Protein AF-A0A8S1KR61-F1 (afdb_monomer_lite)

Foldseek 3Di:
DDDDDDDPDPPPPPDPDDFDFLQLLVVLLVQLVCCQPFADQDPVRDGHHDDSCVSCVVSVHGSVVSVVSVVLVVLVVLVDVDPCVRRRPTPVVSVVVCVVCVVVSVVSVVVVVVVVVVVVVVVVVVVVVVVVVVVVVVVVVCVVDDDDDDDDPDDPPPVVVVVVVVVVVVVVVVVVVVVVVCVVVCVVPVVVPPPPPDPPPPVVVVVVPD

Radius of gyration: 28.35 Å; chains: 1; bounding box: 56×48×99 Å

pLDDT: mean 72.47, std 24.19, range [28.62, 96.62]

Sequence (210 aa):
MNTSTSITNKHQSFKRVKERLVCEAIEKVERWRQMFTEGLQTNNGEIIKVTLNQAADIVGIPKKTLEDYTQLFKKVRLLTTDIKQFSNEKMGFLRSYLRKNQNKLKKKLKDLRLKELEAQKKTQEKIQQQNQLLKQKLHDEAETTETYVAQQESSNQIISDEQNYIDTQLQFFQEEDQNFQDYESHQCYFNRVSNFQQEEDIENYFQSIQ

Organism: NCBI:txid65129

Secondary structure (DSSP, 8-state):
--------------PPPPPPBHHHHHHHHHHHHHHHHH-EE-TTS-EE---HHHHHHHHTS-HHHHHHHHHHHHHHHHH-S-SGGGTTSBHHHHHHHHHHTHHHHHHHHHHHHHHHHHHHHHHHHHHHHHHHHHHHHHHHHHTT----------SSSSHHHHHHHHHHHHHHHHHHHHHHHHHHHHHHHHTTTSTTSSSTTTHHHHGGG-

Structure (mmCIF, N/CA/C/O backbone):
data_AF-A0A8S1KR61-F1
#
_entry.id   AF-A0A8S1KR61-F1
#
loop_
_atom_site.group_PDB
_atom_site.id
_atom_site.type_symbol
_atom_site.label_atom_id
_atom_site.label_alt_id
_atom_site.label_comp_id
_atom_site.label_asym_id
_atom_site.label_entity_id
_atom_site.label_seq_id
_atom_site.pdbx_PDB_ins_code
_atom_site.Cartn_x
_atom_site.Cartn_y
_atom_site.Cartn_z
_atom_site.occupancy
_atom_site.B_iso_or_equiv
_atom_site.auth_seq_id
_atom_site.auth_comp_id
_atom_site.auth_asym_id
_atom_site.auth_atom_id
_atom_site.pdbx_PDB_model_num
ATOM 1 N N . MET A 1 1 ? 40.380 31.981 -41.066 1.00 37.41 1 MET A N 1
ATOM 2 C CA . MET A 1 1 ? 39.497 30.867 -41.466 1.00 37.41 1 MET A CA 1
ATOM 3 C C . MET A 1 1 ? 38.828 30.383 -40.196 1.00 37.41 1 MET A C 1
ATOM 5 O O . MET A 1 1 ? 39.510 29.794 -39.373 1.00 37.41 1 MET A O 1
ATOM 9 N N . ASN A 1 2 ? 37.556 30.728 -39.988 1.00 35.94 2 ASN A N 1
ATOM 10 C CA . ASN A 1 2 ? 36.845 30.441 -38.742 1.00 35.94 2 ASN A CA 1
ATOM 11 C C . ASN A 1 2 ? 35.752 29.417 -39.058 1.00 35.94 2 ASN A C 1
ATOM 13 O O . ASN A 1 2 ? 34.806 29.731 -39.776 1.00 35.94 2 ASN A O 1
ATOM 17 N N . THR A 1 3 ? 35.913 28.188 -38.575 1.00 41.78 3 THR A N 1
ATOM 18 C CA . THR A 1 3 ? 34.915 27.122 -38.697 1.00 41.78 3 THR A CA 1
ATOM 19 C C . THR A 1 3 ? 33.957 27.204 -37.515 1.00 41.78 3 THR A C 1
ATOM 21 O O . THR A 1 3 ? 34.277 26.773 -36.409 1.00 41.78 3 THR A O 1
ATOM 24 N N . SER A 1 4 ? 32.784 27.789 -37.749 1.00 41.06 4 SER A N 1
ATOM 25 C CA . SER A 1 4 ? 31.645 27.727 -36.836 1.00 41.06 4 SER A CA 1
ATOM 26 C C . SER A 1 4 ? 31.015 26.337 -36.909 1.00 41.06 4 SER A C 1
ATOM 28 O O . SER A 1 4 ? 30.310 26.019 -37.864 1.00 41.06 4 SER A O 1
ATOM 30 N N . THR A 1 5 ? 31.271 25.500 -35.908 1.00 47.81 5 THR A N 1
ATOM 31 C CA . THR A 1 5 ? 30.608 24.202 -35.755 1.00 47.81 5 THR A CA 1
ATOM 32 C C . THR A 1 5 ? 29.274 24.419 -35.041 1.00 47.81 5 THR A C 1
ATOM 34 O O . THR A 1 5 ? 29.230 24.700 -33.845 1.00 47.81 5 THR A O 1
ATOM 37 N N . SER A 1 6 ? 28.172 24.345 -35.786 1.00 41.62 6 SER A N 1
ATOM 38 C CA . SER A 1 6 ? 26.815 24.421 -35.244 1.00 41.62 6 SER A CA 1
ATOM 39 C C . SER A 1 6 ? 26.483 23.163 -34.437 1.00 41.62 6 SER A C 1
ATOM 41 O O . SER A 1 6 ? 26.332 22.078 -34.994 1.00 41.62 6 SER A O 1
ATOM 43 N N . ILE A 1 7 ? 26.334 23.318 -33.121 1.00 48.91 7 ILE A N 1
ATOM 44 C CA . ILE A 1 7 ? 25.793 22.297 -32.219 1.00 48.91 7 ILE A CA 1
ATOM 45 C C . ILE A 1 7 ? 24.276 22.252 -32.435 1.00 48.91 7 ILE A C 1
ATOM 47 O O . ILE A 1 7 ? 23.534 23.111 -31.959 1.00 48.91 7 ILE A O 1
ATOM 51 N N . THR A 1 8 ? 23.794 21.275 -33.201 1.00 47.81 8 THR A N 1
ATOM 52 C CA . THR A 1 8 ? 22.356 21.027 -33.351 1.00 47.81 8 THR A CA 1
ATOM 53 C C . THR A 1 8 ? 21.848 20.256 -32.136 1.00 47.81 8 THR A C 1
ATOM 55 O O . THR A 1 8 ? 21.976 19.033 -32.069 1.00 47.81 8 THR A O 1
ATOM 58 N N . ASN A 1 9 ? 21.264 20.981 -31.183 1.00 43.75 9 ASN A N 1
ATOM 59 C CA . ASN A 1 9 ? 20.520 20.430 -30.055 1.00 43.75 9 ASN A CA 1
ATOM 60 C C . ASN A 1 9 ? 19.318 19.622 -30.582 1.00 43.75 9 ASN A C 1
ATOM 62 O O . ASN A 1 9 ? 18.306 20.181 -31.012 1.00 43.75 9 ASN A O 1
ATOM 66 N N . LYS A 1 10 ? 19.434 18.289 -30.607 1.00 45.47 10 LYS A N 1
ATOM 67 C CA . LYS A 1 10 ? 18.308 17.398 -30.905 1.00 45.47 10 LYS A CA 1
ATOM 68 C C . LYS A 1 10 ? 17.362 17.430 -29.709 1.00 45.47 10 LYS A C 1
ATOM 70 O O . LYS A 1 10 ? 17.614 16.784 -28.701 1.00 45.47 10 LYS A O 1
ATOM 75 N N . HIS A 1 11 ? 16.256 18.156 -29.836 1.00 44.66 11 HIS A N 1
ATOM 76 C CA . HIS A 1 11 ? 15.134 18.073 -28.907 1.00 44.66 11 HIS A CA 1
ATOM 77 C C . HIS A 1 11 ? 14.620 16.626 -28.842 1.00 44.66 11 HIS A C 1
ATOM 79 O O . HIS A 1 11 ? 13.836 16.189 -29.687 1.00 44.66 11 HIS A O 1
ATOM 85 N N . GLN A 1 12 ? 15.067 15.867 -27.841 1.00 56.53 12 GLN A N 1
ATOM 86 C CA . GLN A 1 12 ? 14.517 14.559 -27.520 1.00 56.53 12 GLN A CA 1
ATOM 87 C C . GLN A 1 12 ? 13.103 14.782 -26.986 1.00 56.53 12 GLN A C 1
ATOM 89 O O . GLN A 1 12 ? 12.888 15.080 -25.816 1.00 56.53 12 GLN A O 1
ATOM 94 N N . SER A 1 13 ? 12.118 14.710 -27.881 1.00 51.25 13 SER A N 1
ATOM 95 C CA . SER A 1 13 ? 10.707 14.785 -27.520 1.00 51.25 13 SER A CA 1
ATOM 96 C C . SER A 1 13 ? 10.436 13.767 -26.411 1.00 51.25 13 SER A C 1
ATOM 98 O O . SER A 1 13 ? 10.605 12.565 -26.642 1.00 51.25 13 SER A O 1
ATOM 100 N N . PHE A 1 14 ? 10.029 14.229 -25.226 1.00 55.69 14 PHE A N 1
ATOM 101 C CA . PHE A 1 14 ? 9.569 13.364 -24.144 1.00 55.69 14 PHE A CA 1
ATOM 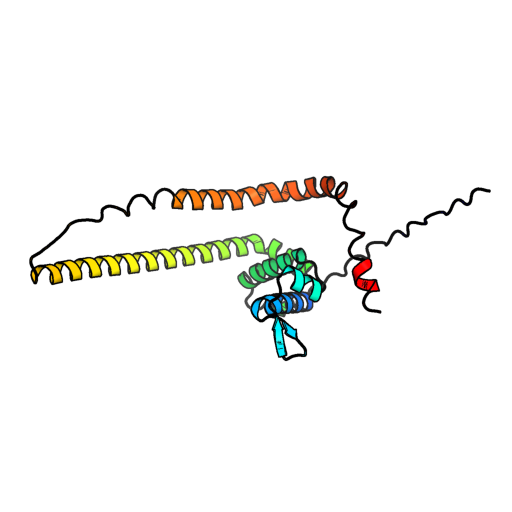102 C C . PHE A 1 14 ? 8.391 12.538 -24.666 1.00 55.69 14 PHE A C 1
ATOM 104 O O . PHE A 1 14 ? 7.252 13.008 -24.727 1.00 55.69 14 PHE A O 1
ATOM 111 N N . LYS A 1 15 ? 8.668 11.308 -25.119 1.00 65.06 15 LYS A N 1
ATOM 112 C CA . LYS A 1 15 ? 7.626 10.374 -25.540 1.00 65.06 15 LYS A CA 1
ATOM 113 C C . LYS A 1 15 ? 6.688 10.212 -24.354 1.00 65.06 15 LYS A C 1
ATOM 115 O O . LYS A 1 15 ? 7.122 9.813 -23.275 1.00 65.06 15 LYS A O 1
ATOM 120 N N . ARG A 1 16 ? 5.408 10.540 -24.558 1.00 67.25 16 ARG A N 1
ATOM 121 C CA . ARG A 1 16 ? 4.355 10.343 -23.559 1.00 67.25 16 ARG A CA 1
ATOM 122 C C . ARG A 1 16 ? 4.498 8.935 -22.986 1.00 67.25 16 ARG A C 1
ATOM 124 O O . ARG A 1 16 ? 4.420 7.955 -23.729 1.00 67.25 16 ARG A O 1
ATOM 131 N N . VAL A 1 17 ? 4.710 8.847 -21.675 1.00 70.88 17 VAL A N 1
ATOM 132 C CA . VAL A 1 17 ? 4.757 7.563 -20.976 1.00 70.88 17 VAL A CA 1
ATOM 133 C C . VAL A 1 17 ? 3.406 6.891 -21.182 1.00 70.88 17 VAL A C 1
ATOM 135 O O . VAL A 1 17 ? 2.361 7.456 -20.855 1.00 70.88 17 VAL A O 1
ATOM 138 N N . LYS A 1 18 ? 3.429 5.703 -21.788 1.00 76.94 18 LYS A N 1
ATOM 139 C CA . LYS A 1 18 ? 2.231 4.897 -22.011 1.00 76.94 18 LYS A CA 1
ATOM 140 C C . LYS A 1 18 ? 1.568 4.621 -20.659 1.00 76.94 18 LYS A C 1
ATOM 142 O O . LYS A 1 18 ? 2.240 4.243 -19.700 1.00 76.94 18 LYS A O 1
ATOM 147 N N . GLU A 1 19 ? 0.254 4.824 -20.583 1.00 85.94 19 GLU A N 1
ATOM 148 C CA . GLU A 1 19 ? -0.514 4.459 -19.393 1.00 85.94 19 GLU A CA 1
ATOM 149 C C . GLU A 1 19 ? -0.372 2.956 -19.123 1.00 85.94 19 GLU A C 1
ATOM 151 O O . GLU A 1 19 ? -0.529 2.145 -20.037 1.00 85.94 19 GLU A O 1
ATOM 156 N N . ARG A 1 20 ? -0.078 2.599 -17.869 1.00 93.06 20 ARG A N 1
ATOM 157 C CA . ARG A 1 20 ? 0.083 1.208 -17.428 1.00 93.06 20 ARG A CA 1
ATOM 158 C C . ARG A 1 20 ? -1.254 0.603 -17.014 1.00 93.06 20 ARG A C 1
ATOM 160 O O . ARG A 1 20 ? -2.121 1.308 -16.476 1.00 93.06 20 ARG A O 1
ATOM 167 N N . LEU A 1 21 ? -1.386 -0.700 -17.239 1.00 96.56 21 LEU A N 1
ATOM 168 C CA . LEU A 1 21 ? -2.482 -1.498 -16.699 1.00 96.56 21 LEU A CA 1
ATOM 169 C C . LEU A 1 21 ? -2.274 -1.751 -15.203 1.00 96.56 21 LEU A C 1
ATOM 171 O O . LEU A 1 21 ? -1.153 -1.679 -14.693 1.00 96.56 21 LEU A O 1
ATOM 175 N N . VAL A 1 22 ? -3.359 -2.042 -14.493 1.00 96.19 22 VAL A N 1
ATOM 176 C CA . VAL A 1 22 ? -3.308 -2.352 -13.061 1.00 96.19 22 VAL A CA 1
ATOM 177 C C . VAL A 1 22 ? -2.529 -3.640 -12.809 1.00 96.19 22 VAL A C 1
ATOM 179 O O . VAL A 1 22 ? -1.747 -3.663 -11.864 1.00 96.19 22 VAL A O 1
ATOM 182 N N . CYS A 1 23 ? -2.680 -4.678 -13.641 1.00 96.44 23 CYS A N 1
ATOM 183 C CA . CYS A 1 23 ? -1.897 -5.914 -13.509 1.00 96.44 23 CYS A CA 1
ATOM 184 C C . CYS A 1 23 ? -0.387 -5.646 -13.568 1.00 96.44 23 CYS A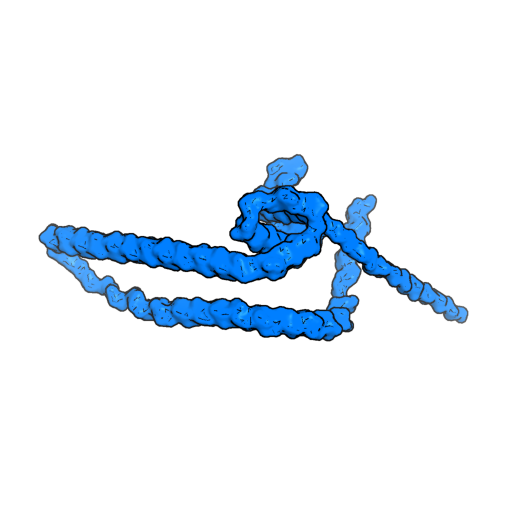 C 1
ATOM 186 O O . CYS A 1 23 ? 0.328 -5.978 -12.627 1.00 96.44 23 CYS A O 1
ATOM 188 N N . GLU A 1 24 ? 0.073 -4.940 -14.603 1.00 95.50 24 GLU A N 1
ATOM 189 C CA . GLU A 1 24 ? 1.482 -4.569 -14.763 1.00 95.50 24 GLU A CA 1
ATOM 190 C C . GLU A 1 24 ? 1.979 -3.729 -13.580 1.00 95.50 24 GLU A C 1
ATOM 192 O O . GLU A 1 24 ? 3.094 -3.904 -13.093 1.00 95.50 24 GLU A O 1
ATOM 197 N N . ALA A 1 25 ? 1.161 -2.787 -13.104 1.00 96.06 25 ALA A N 1
ATOM 198 C CA . ALA A 1 25 ? 1.520 -1.942 -11.975 1.00 96.06 25 ALA A CA 1
ATOM 199 C C . ALA A 1 25 ? 1.625 -2.739 -10.662 1.00 96.06 25 ALA A C 1
ATOM 201 O O . ALA A 1 25 ? 2.521 -2.457 -9.864 1.00 96.06 25 ALA A O 1
ATOM 202 N N . ILE A 1 26 ? 0.758 -3.736 -10.445 1.00 96.19 26 ILE A N 1
ATOM 203 C CA . ILE A 1 26 ? 0.836 -4.655 -9.300 1.00 96.19 26 ILE A CA 1
ATOM 204 C C . ILE A 1 26 ? 2.140 -5.446 -9.360 1.00 96.19 26 ILE A C 1
ATOM 206 O O . ILE A 1 26 ? 2.917 -5.371 -8.412 1.00 96.19 26 ILE A O 1
ATOM 210 N N . GLU A 1 27 ? 2.425 -6.107 -10.483 1.00 96.50 27 GLU A N 1
ATOM 211 C CA . GLU A 1 27 ? 3.646 -6.904 -10.666 1.00 96.50 27 GLU A CA 1
ATOM 212 C C . GLU A 1 27 ? 4.911 -6.075 -10.414 1.00 96.50 27 GLU A C 1
ATOM 214 O O . GLU A 1 27 ? 5.849 -6.511 -9.746 1.00 96.50 27 GLU A O 1
ATOM 219 N N . LYS A 1 28 ? 4.935 -4.836 -10.917 1.00 96.19 28 LYS A N 1
ATOM 220 C CA . LYS A 1 28 ? 6.068 -3.923 -10.739 1.00 96.19 28 LYS A CA 1
ATOM 221 C C . LYS A 1 28 ? 6.245 -3.497 -9.282 1.00 96.19 28 LYS A C 1
ATOM 223 O O . LYS A 1 28 ? 7.378 -3.448 -8.810 1.00 96.19 28 LYS A O 1
ATOM 228 N N . VAL A 1 29 ? 5.155 -3.212 -8.566 1.00 96.62 29 VAL A N 1
ATOM 229 C CA . VAL A 1 29 ? 5.203 -2.873 -7.133 1.00 96.62 29 VAL A CA 1
ATOM 230 C C . VAL A 1 29 ? 5.607 -4.079 -6.289 1.00 96.62 29 VAL A C 1
ATOM 232 O O . VAL A 1 29 ? 6.402 -3.921 -5.365 1.00 96.62 29 VAL A O 1
ATOM 235 N N . GLU A 1 30 ? 5.094 -5.269 -6.595 1.00 95.50 30 GLU A N 1
ATOM 236 C CA . GLU A 1 30 ? 5.447 -6.508 -5.895 1.00 95.50 30 GLU A CA 1
ATOM 237 C C . GLU A 1 30 ? 6.927 -6.823 -6.072 1.00 95.50 30 GLU A C 1
ATOM 239 O O . GLU A 1 30 ? 7.636 -6.948 -5.078 1.00 95.50 30 GLU A O 1
ATOM 244 N N . ARG A 1 31 ? 7.426 -6.806 -7.312 1.00 95.19 31 ARG A N 1
ATOM 245 C CA . ARG A 1 31 ? 8.851 -6.996 -7.601 1.00 95.19 31 ARG A CA 1
ATOM 246 C C . ARG A 1 31 ? 9.724 -5.962 -6.890 1.00 95.19 31 ARG A C 1
ATOM 248 O O . ARG A 1 31 ? 10.739 -6.316 -6.303 1.00 95.19 31 ARG A O 1
ATOM 255 N N . TRP A 1 32 ? 9.318 -4.693 -6.899 1.00 96.12 32 TRP A N 1
ATOM 256 C CA . TRP A 1 32 ? 10.034 -3.622 -6.205 1.00 96.12 32 TRP A CA 1
ATOM 257 C C . TRP A 1 32 ? 10.125 -3.851 -4.688 1.00 96.12 32 TRP A C 1
ATOM 259 O O . TRP A 1 32 ? 11.187 -3.679 -4.091 1.00 96.12 32 TRP A O 1
ATOM 269 N N . ARG A 1 33 ? 9.019 -4.272 -4.060 1.00 95.25 33 ARG A N 1
ATOM 270 C CA . ARG A 1 33 ? 8.956 -4.575 -2.620 1.00 95.25 33 ARG A CA 1
ATOM 271 C C . ARG A 1 33 ? 9.754 -5.828 -2.279 1.00 95.25 33 ARG A C 1
ATOM 273 O O . ARG A 1 33 ? 10.477 -5.822 -1.291 1.00 95.25 33 ARG A O 1
ATOM 280 N N . GLN A 1 34 ? 9.653 -6.856 -3.115 1.00 92.69 34 GLN A N 1
ATOM 281 C CA . GLN A 1 34 ? 10.369 -8.112 -2.952 1.00 92.69 34 GLN A CA 1
ATOM 282 C C . GLN A 1 34 ? 11.881 -7.883 -2.957 1.00 92.69 34 GLN A C 1
ATOM 284 O O . GLN A 1 34 ? 12.554 -8.301 -2.026 1.00 92.69 34 GLN A O 1
ATOM 289 N N . MET A 1 35 ? 12.407 -7.124 -3.924 1.00 90.69 35 MET A N 1
ATOM 290 C CA . MET A 1 35 ? 13.839 -6.794 -3.985 1.00 90.69 35 MET A CA 1
ATOM 291 C C . MET A 1 35 ? 14.339 -6.082 -2.726 1.00 90.69 35 MET A C 1
ATOM 293 O O . MET A 1 35 ? 15.457 -6.317 -2.278 1.00 90.69 35 MET A O 1
ATOM 297 N N . PHE A 1 36 ? 13.515 -5.212 -2.144 1.00 91.50 36 PHE A N 1
ATOM 298 C CA . PHE A 1 36 ? 13.862 -4.510 -0.913 1.00 91.50 36 PHE A CA 1
ATOM 299 C C . PHE A 1 36 ? 13.816 -5.421 0.325 1.00 91.50 36 PHE A C 1
ATOM 301 O O . PHE A 1 36 ? 14.662 -5.299 1.208 1.00 91.50 36 PHE A O 1
ATOM 308 N N . THR A 1 37 ? 12.835 -6.325 0.409 1.00 90.38 37 THR A N 1
ATOM 309 C CA . THR A 1 37 ? 12.637 -7.198 1.578 1.00 90.38 37 THR A CA 1
ATOM 310 C C . THR A 1 37 ? 13.529 -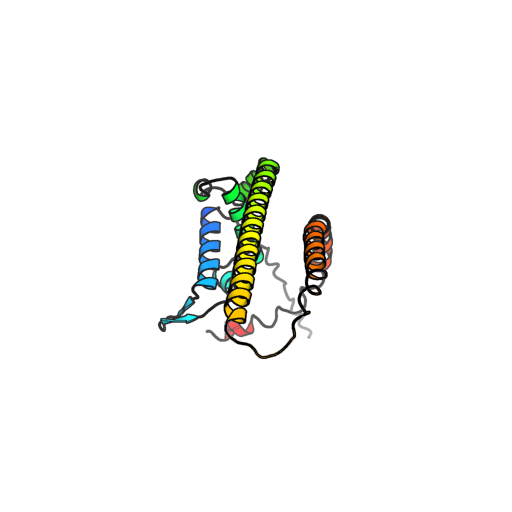8.439 1.551 1.00 90.38 37 THR A C 1
ATOM 312 O O . THR A 1 37 ? 14.147 -8.765 2.562 1.00 90.38 37 THR A O 1
ATOM 315 N N . GLU A 1 38 ? 13.598 -9.120 0.412 1.00 89.19 38 GLU A N 1
ATOM 316 C CA . GLU A 1 38 ? 14.308 -10.392 0.230 1.00 89.19 38 GLU A CA 1
ATOM 317 C C . GLU A 1 38 ? 15.733 -10.191 -0.301 1.00 89.19 38 GLU A C 1
ATOM 319 O O . GLU A 1 38 ? 16.576 -11.064 -0.128 1.00 89.19 38 GLU A O 1
ATOM 324 N N . GLY A 1 39 ? 16.031 -9.027 -0.888 1.00 85.31 39 GLY A N 1
ATOM 325 C CA . GLY A 1 39 ? 17.292 -8.774 -1.582 1.00 85.31 39 GLY A CA 1
ATOM 326 C C . GLY A 1 39 ? 17.303 -9.325 -3.011 1.00 85.31 39 GLY A C 1
ATOM 327 O O . GLY A 1 39 ? 16.325 -9.884 -3.506 1.00 85.31 39 GLY A O 1
ATOM 328 N N . LEU A 1 40 ? 18.423 -9.132 -3.703 1.00 85.31 40 LEU A N 1
ATOM 329 C CA . LEU A 1 40 ? 18.688 -9.677 -5.031 1.00 85.31 40 LEU A CA 1
ATOM 330 C C . LEU A 1 40 ? 19.675 -10.828 -4.923 1.00 85.31 40 LEU A C 1
ATOM 332 O O . LEU A 1 40 ? 20.759 -10.658 -4.368 1.00 85.31 40 LEU A O 1
ATOM 336 N N . GLN A 1 41 ? 19.321 -11.971 -5.501 1.00 85.12 41 GLN A N 1
ATOM 337 C CA . GLN A 1 41 ? 20.249 -13.081 -5.639 1.00 85.12 41 GLN A CA 1
ATOM 338 C C . GLN A 1 41 ? 21.203 -12.807 -6.804 1.00 85.12 41 GLN A C 1
ATOM 340 O O . GLN A 1 41 ? 20.771 -12.575 -7.934 1.00 85.12 41 GLN A O 1
ATOM 345 N N . THR A 1 42 ? 22.502 -12.810 -6.526 1.00 82.75 42 THR A N 1
ATOM 346 C CA . THR A 1 42 ? 23.540 -12.711 -7.551 1.00 82.75 42 THR A CA 1
ATOM 347 C C . THR A 1 42 ? 23.826 -14.079 -8.163 1.00 82.75 42 THR A C 1
ATOM 349 O O . THR A 1 42 ? 23.481 -15.121 -7.603 1.00 82.75 42 THR A O 1
ATOM 352 N N . ASN A 1 43 ? 24.523 -14.090 -9.301 1.00 81.31 43 ASN A N 1
ATOM 353 C CA . ASN A 1 43 ? 24.946 -15.321 -9.980 1.00 81.31 43 ASN A CA 1
ATOM 354 C C . ASN A 1 43 ? 25.839 -16.220 -9.104 1.00 81.31 43 ASN A C 1
ATOM 356 O O . ASN A 1 43 ? 25.924 -17.419 -9.347 1.00 81.31 43 ASN A O 1
ATOM 360 N N . ASN A 1 44 ? 26.465 -15.652 -8.069 1.00 81.25 44 ASN A N 1
ATOM 361 C CA . ASN A 1 44 ? 27.317 -16.370 -7.121 1.00 81.25 44 ASN A CA 1
ATOM 362 C C . ASN A 1 44 ? 26.521 -16.962 -5.940 1.00 81.25 44 ASN A C 1
ATOM 364 O O . ASN A 1 44 ? 27.108 -17.544 -5.034 1.00 81.25 44 ASN A O 1
ATOM 368 N N . GLY A 1 45 ? 25.192 -16.805 -5.929 1.00 83.12 45 GLY A N 1
ATOM 369 C CA . GLY A 1 45 ? 24.310 -17.280 -4.862 1.00 83.12 45 GLY A CA 1
ATOM 370 C C . GLY A 1 45 ? 24.205 -16.342 -3.656 1.00 83.12 45 GLY A C 1
ATOM 371 O O . GLY A 1 45 ? 23.468 -16.649 -2.721 1.00 83.12 45 GLY A O 1
ATOM 372 N N . GLU A 1 46 ? 24.889 -15.197 -3.669 1.00 85.88 46 GLU A N 1
ATOM 373 C CA . GLU A 1 46 ? 24.838 -14.213 -2.584 1.00 85.88 46 GLU A CA 1
ATOM 374 C C . GLU A 1 46 ? 23.582 -13.341 -2.675 1.00 85.88 46 GLU A C 1
ATOM 376 O O . GLU A 1 46 ? 23.138 -12.977 -3.765 1.00 85.88 46 GLU A O 1
ATOM 381 N N . ILE A 1 47 ? 23.026 -12.965 -1.521 1.00 87.94 47 ILE A N 1
ATOM 382 C CA . ILE A 1 47 ? 21.859 -12.081 -1.435 1.00 87.94 47 ILE A CA 1
ATOM 383 C C . ILE A 1 47 ? 22.328 -10.665 -1.106 1.00 87.94 47 ILE A C 1
ATOM 385 O O . ILE A 1 47 ? 22.778 -10.389 0.007 1.00 87.94 47 ILE A O 1
ATOM 389 N N . ILE A 1 48 ? 22.175 -9.748 -2.060 1.00 86.38 48 ILE A N 1
ATOM 390 C CA . ILE A 1 48 ? 22.490 -8.330 -1.877 1.00 86.38 48 ILE A CA 1
ATOM 391 C C . ILE A 1 48 ? 21.218 -7.571 -1.518 1.00 86.38 48 ILE A C 1
ATOM 393 O O . ILE A 1 48 ? 20.251 -7.542 -2.281 1.00 86.38 48 ILE A O 1
ATOM 397 N N . LYS A 1 49 ? 21.224 -6.900 -0.365 1.00 88.00 49 LYS A N 1
ATOM 398 C CA . LYS A 1 49 ? 20.149 -5.973 -0.000 1.00 88.00 49 LYS A CA 1
ATOM 399 C C . LYS A 1 49 ? 20.262 -4.703 -0.834 1.00 88.00 49 LYS A C 1
ATOM 401 O O . LYS A 1 49 ? 21.299 -4.045 -0.821 1.00 88.00 49 LYS A O 1
ATOM 406 N N . VAL A 1 50 ? 19.180 -4.343 -1.517 1.00 89.25 50 VAL A N 1
ATOM 407 C CA . VAL A 1 50 ? 19.093 -3.107 -2.302 1.00 89.25 50 VAL A CA 1
ATOM 408 C C . VAL A 1 50 ? 18.160 -2.105 -1.648 1.00 89.25 50 VAL A C 1
ATOM 410 O O . VAL A 1 50 ? 17.168 -2.458 -1.011 1.00 89.25 50 VAL A O 1
ATOM 413 N N . THR A 1 51 ? 18.469 -0.824 -1.818 1.00 93.12 51 THR A N 1
ATOM 414 C CA . THR A 1 51 ? 17.585 0.259 -1.382 1.00 93.12 51 THR A CA 1
ATOM 415 C C . THR A 1 51 ? 16.358 0.364 -2.290 1.00 93.12 51 THR A C 1
ATOM 417 O O . THR A 1 51 ? 16.362 -0.081 -3.438 1.00 93.12 51 THR A O 1
ATOM 420 N N . LEU A 1 52 ? 15.303 1.029 -1.810 1.00 92.19 52 LEU A N 1
ATOM 421 C CA . LEU A 1 52 ? 14.107 1.295 -2.617 1.00 92.19 52 LEU A CA 1
ATOM 422 C C . LEU A 1 52 ? 14.402 2.121 -3.881 1.00 92.19 52 LEU A C 1
ATOM 424 O O . LEU A 1 52 ? 13.698 1.957 -4.872 1.00 92.19 52 LEU A O 1
ATOM 428 N N . ASN A 1 53 ? 15.412 2.997 -3.863 1.00 94.06 53 ASN A N 1
ATOM 429 C CA . ASN A 1 53 ? 15.809 3.761 -5.052 1.00 94.06 53 ASN A CA 1
ATOM 430 C C . ASN A 1 53 ? 16.419 2.824 -6.101 1.00 94.06 53 ASN A C 1
ATOM 432 O O . ASN A 1 53 ? 15.895 2.723 -7.202 1.00 94.06 53 ASN A O 1
ATOM 436 N N . GLN A 1 54 ? 17.428 2.043 -5.707 1.00 92.75 54 GLN A N 1
ATOM 437 C CA . GLN A 1 54 ? 18.088 1.079 -6.594 1.00 92.75 54 GLN A CA 1
ATOM 438 C C . GLN A 1 54 ? 17.101 0.048 -7.153 1.00 92.75 54 GLN A C 1
ATOM 440 O O . GLN A 1 54 ? 17.114 -0.264 -8.339 1.00 92.75 54 GLN A O 1
ATOM 445 N N . ALA A 1 55 ? 16.188 -0.454 -6.319 1.00 93.50 55 ALA A N 1
ATOM 446 C CA . ALA A 1 55 ? 15.148 -1.367 -6.775 1.00 93.50 55 ALA A CA 1
ATOM 447 C C . ALA A 1 55 ? 14.197 -0.706 -7.795 1.00 93.50 55 ALA A C 1
ATOM 449 O O . ALA A 1 55 ? 13.717 -1.379 -8.705 1.00 93.50 55 ALA A O 1
ATOM 450 N N . ALA A 1 56 ? 13.912 0.595 -7.670 1.00 95.12 56 ALA A N 1
ATOM 451 C CA . ALA A 1 56 ? 13.075 1.325 -8.625 1.00 95.12 56 ALA A CA 1
ATOM 452 C C . ALA A 1 56 ? 13.768 1.463 -9.991 1.00 95.12 56 ALA A C 1
ATOM 454 O O . ALA A 1 56 ? 13.131 1.230 -11.025 1.00 95.12 56 ALA A O 1
ATOM 455 N N . ASP A 1 57 ? 15.074 1.739 -9.980 1.00 94.56 57 ASP A N 1
ATOM 456 C CA . ASP A 1 57 ? 15.907 1.804 -11.185 1.00 94.56 57 ASP A CA 1
ATOM 457 C C . ASP A 1 57 ? 15.912 0.454 -11.917 1.00 94.56 57 ASP A C 1
ATOM 459 O O . ASP A 1 57 ? 15.643 0.389 -13.116 1.00 94.56 57 ASP A O 1
ATOM 463 N N . ILE A 1 58 ? 16.072 -0.648 -11.176 1.00 92.62 58 ILE A N 1
ATOM 464 C CA . ILE A 1 58 ? 16.025 -2.019 -11.716 1.00 92.62 58 ILE A CA 1
ATOM 465 C C . ILE A 1 58 ? 14.646 -2.356 -12.306 1.00 92.62 58 ILE A C 1
ATOM 467 O O . ILE A 1 58 ? 14.532 -3.032 -13.330 1.00 92.62 58 ILE A O 1
ATOM 471 N N . VAL A 1 59 ? 13.565 -1.904 -11.667 1.00 93.88 59 VAL A N 1
ATOM 472 C CA . VAL A 1 59 ? 12.187 -2.152 -12.121 1.00 93.88 59 VAL A CA 1
ATOM 473 C C . VAL A 1 59 ? 11.814 -1.289 -13.340 1.00 93.88 59 VAL A C 1
ATOM 475 O O . VAL A 1 59 ? 10.876 -1.638 -14.080 1.00 93.88 59 VAL A O 1
ATOM 478 N N . GLY A 1 60 ? 12.557 -0.204 -13.583 1.00 93.56 60 GLY A N 1
ATOM 479 C CA . GLY A 1 60 ? 12.357 0.734 -14.688 1.00 93.56 60 GLY A CA 1
ATOM 480 C C . GLY A 1 60 ? 11.146 1.647 -14.487 1.00 93.56 60 GLY A C 1
ATOM 481 O O . GLY A 1 60 ? 10.470 2.013 -15.455 1.00 93.56 60 GLY A O 1
ATOM 482 N N . ILE A 1 61 ? 10.800 1.950 -13.232 1.00 93.38 61 ILE A N 1
ATOM 483 C CA . ILE A 1 61 ? 9.717 2.877 -12.884 1.00 93.38 61 ILE A CA 1
ATOM 484 C C . ILE A 1 61 ? 10.237 3.850 -11.829 1.00 93.38 61 ILE A C 1
ATOM 486 O O . ILE A 1 61 ? 10.761 3.391 -10.818 1.00 93.38 61 ILE A O 1
ATOM 490 N N . PRO A 1 62 ? 10.029 5.171 -11.994 1.00 94.81 62 PRO A N 1
ATOM 491 C CA . PRO A 1 62 ? 10.412 6.137 -10.975 1.00 94.81 62 PRO A CA 1
ATOM 492 C C . PRO A 1 62 ? 9.826 5.775 -9.608 1.00 94.81 62 PRO A C 1
ATOM 494 O O . PRO A 1 62 ? 8.626 5.506 -9.493 1.00 94.81 62 PRO A O 1
ATOM 497 N N . LYS A 1 63 ? 10.652 5.829 -8.558 1.00 95.06 63 LYS A N 1
ATOM 498 C CA . LYS A 1 63 ? 10.243 5.517 -7.179 1.00 95.06 63 LYS A CA 1
ATOM 499 C C . LYS A 1 63 ? 8.952 6.227 -6.770 1.00 95.06 63 LYS A C 1
ATOM 501 O O . LYS A 1 63 ? 8.036 5.578 -6.276 1.00 95.06 63 LYS A O 1
ATOM 506 N N . LYS A 1 64 ? 8.837 7.527 -7.065 1.00 94.62 64 LYS A N 1
ATOM 507 C CA . LYS A 1 64 ? 7.634 8.328 -6.777 1.00 94.62 64 LYS A CA 1
ATOM 508 C C . LYS A 1 64 ? 6.361 7.703 -7.363 1.00 94.62 64 LYS A C 1
ATOM 510 O O . LYS A 1 64 ? 5.314 7.690 -6.724 1.00 94.62 64 LYS A O 1
ATOM 515 N N . THR A 1 65 ? 6.440 7.151 -8.574 1.00 94.62 65 THR A N 1
ATOM 516 C CA . THR A 1 65 ? 5.312 6.466 -9.219 1.00 94.62 65 THR A CA 1
ATOM 517 C C . THR A 1 65 ? 4.987 5.136 -8.535 1.00 94.62 65 THR A C 1
ATOM 519 O O . THR A 1 65 ? 3.815 4.828 -8.340 1.00 94.62 65 THR A O 1
ATOM 522 N N . LEU A 1 66 ? 5.994 4.358 -8.129 1.00 96.19 66 LEU A N 1
ATOM 523 C CA . LEU A 1 66 ? 5.791 3.103 -7.388 1.00 96.19 66 LEU A CA 1
ATOM 524 C C . LEU A 1 66 ? 5.197 3.338 -5.987 1.00 96.19 66 LEU A C 1
ATOM 526 O O . LEU A 1 66 ? 4.381 2.544 -5.502 1.00 96.19 66 LEU A O 1
ATOM 530 N N . GLU A 1 67 ? 5.567 4.441 -5.339 1.00 96.50 67 GLU A N 1
ATOM 531 C CA . GLU A 1 67 ? 4.985 4.887 -4.071 1.00 96.50 67 GLU A CA 1
ATOM 532 C C . GLU A 1 67 ? 3.513 5.263 -4.235 1.00 96.50 67 GLU A C 1
ATOM 534 O O . GLU A 1 67 ? 2.674 4.734 -3.501 1.00 96.50 67 GLU A O 1
ATOM 539 N N . ASP A 1 68 ? 3.185 6.080 -5.242 1.00 95.69 68 ASP A N 1
ATOM 540 C CA . ASP A 1 68 ? 1.799 6.409 -5.596 1.00 95.69 68 ASP A CA 1
ATOM 541 C C . ASP A 1 68 ? 0.977 5.138 -5.859 1.00 95.69 68 ASP A C 1
ATOM 543 O O . ASP A 1 68 ? -0.090 4.953 -5.273 1.00 95.69 68 ASP A O 1
ATOM 547 N N . TYR A 1 69 ? 1.505 4.198 -6.651 1.00 96.62 69 TYR A N 1
ATOM 548 C CA . TYR A 1 69 ? 0.836 2.922 -6.922 1.00 96.62 69 TYR A CA 1
ATOM 549 C C . TYR A 1 69 ? 0.595 2.125 -5.640 1.00 96.62 69 TYR A C 1
ATOM 551 O O . TYR A 1 69 ? -0.512 1.632 -5.420 1.00 96.62 69 TYR A O 1
ATOM 559 N N . THR A 1 70 ? 1.590 2.054 -4.750 1.00 96.06 70 THR A N 1
ATOM 560 C CA . THR A 1 70 ? 1.432 1.388 -3.452 1.00 96.06 70 THR A CA 1
ATOM 561 C C . THR A 1 70 ? 0.296 2.021 -2.649 1.00 96.06 70 THR A C 1
ATOM 563 O O . THR A 1 70 ? -0.557 1.306 -2.116 1.00 96.06 70 THR A O 1
ATOM 566 N N . GLN A 1 71 ? 0.273 3.351 -2.535 1.00 95.62 71 GLN A N 1
ATOM 567 C CA . GLN A 1 71 ? -0.772 4.053 -1.791 1.00 95.62 71 GLN A CA 1
ATOM 568 C C . GLN A 1 71 ? -2.152 3.830 -2.416 1.00 95.62 71 GLN A C 1
ATOM 570 O O . GLN A 1 71 ? -3.129 3.595 -1.699 1.00 95.62 71 GLN A O 1
ATOM 575 N N . LEU A 1 72 ? -2.232 3.853 -3.746 1.00 95.06 72 LEU A N 1
ATOM 576 C CA . LEU A 1 72 ? -3.460 3.612 -4.487 1.00 95.06 72 LEU A CA 1
ATOM 577 C C . LEU A 1 72 ? -4.000 2.205 -4.215 1.00 95.06 72 LEU A C 1
ATOM 579 O O . LEU A 1 72 ? -5.167 2.056 -3.854 1.00 95.06 72 LEU A O 1
ATOM 583 N N . PHE A 1 73 ? -3.149 1.181 -4.296 1.00 95.62 73 PHE A N 1
ATOM 584 C CA . PHE A 1 73 ? -3.533 -0.205 -4.027 1.00 95.62 73 PHE A CA 1
ATOM 585 C C . PHE A 1 73 ? -3.964 -0.419 -2.578 1.00 95.62 73 PHE A C 1
ATOM 587 O O . PHE A 1 73 ? -4.974 -1.082 -2.346 1.00 95.62 73 PHE A O 1
ATOM 594 N N . LYS A 1 74 ? -3.271 0.190 -1.604 1.00 93.75 74 LYS A N 1
ATOM 595 C CA . LYS A 1 74 ? -3.697 0.170 -0.195 1.00 93.75 74 LYS A CA 1
ATOM 596 C C . LYS A 1 74 ? -5.117 0.720 -0.042 1.00 93.75 74 LYS A C 1
ATOM 598 O O . LYS A 1 74 ? -5.963 0.053 0.543 1.00 93.75 74 LYS A O 1
ATOM 603 N N . LYS A 1 75 ? -5.409 1.891 -0.622 1.00 94.25 75 LYS A N 1
ATOM 604 C CA . LYS A 1 75 ? -6.741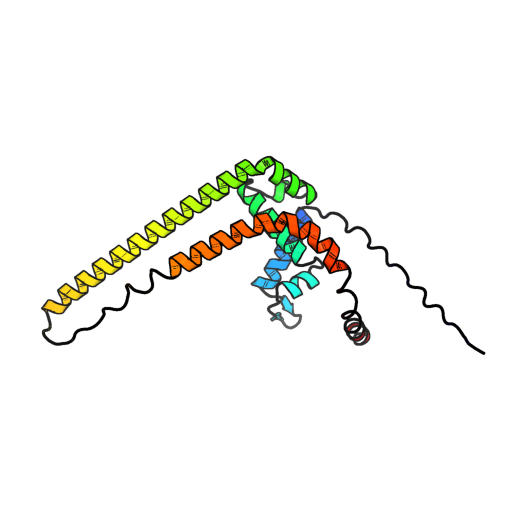 2.521 -0.562 1.00 94.25 75 LYS A CA 1
ATOM 605 C C . LYS A 1 75 ? -7.816 1.681 -1.260 1.00 94.25 75 LYS A C 1
ATOM 607 O O . LYS A 1 75 ? -8.918 1.547 -0.737 1.00 94.25 75 LYS A O 1
ATOM 612 N N . VAL A 1 76 ? -7.506 1.083 -2.412 1.00 94.56 76 VAL A N 1
ATOM 613 C CA . VAL A 1 76 ? -8.448 0.215 -3.144 1.00 94.56 76 VAL A CA 1
ATOM 614 C C . VAL A 1 76 ? -8.771 -1.051 -2.347 1.00 94.56 76 VAL A C 1
ATOM 616 O O . VAL A 1 76 ? -9.945 -1.404 -2.244 1.00 94.56 76 VAL A O 1
ATOM 619 N N . ARG A 1 77 ? -7.773 -1.679 -1.708 1.00 94.25 77 ARG A N 1
ATOM 620 C CA . ARG A 1 77 ? -7.955 -2.860 -0.840 1.00 94.25 77 ARG A CA 1
ATOM 621 C C . ARG A 1 77 ? -8.830 -2.589 0.392 1.00 94.25 77 ARG A C 1
ATOM 623 O O . ARG A 1 77 ? -9.427 -3.510 0.930 1.00 94.25 77 ARG A O 1
ATOM 630 N N . LEU A 1 78 ? -8.952 -1.334 0.832 1.00 93.00 78 LEU A N 1
ATOM 631 C CA . LEU A 1 78 ? -9.890 -0.966 1.905 1.00 93.00 78 LEU A CA 1
ATOM 632 C C . LEU A 1 78 ? -11.356 -0.973 1.452 1.00 93.00 78 LEU A C 1
ATOM 634 O O . LEU A 1 78 ? -12.263 -1.123 2.273 1.00 93.00 78 LEU A O 1
ATOM 638 N N . LEU A 1 79 ? -11.593 -0.762 0.157 1.00 93.00 79 LEU A N 1
ATOM 639 C CA . LEU A 1 79 ? -12.931 -0.685 -0.431 1.00 93.00 79 LEU A CA 1
ATOM 640 C C . LEU A 1 79 ? -13.362 -1.988 -1.100 1.00 93.00 79 LEU A C 1
ATOM 642 O O . LEU A 1 79 ? -14.557 -2.248 -1.202 1.00 93.00 79 LEU A O 1
ATOM 646 N N . THR A 1 80 ? -12.398 -2.778 -1.566 1.00 91.69 80 THR A N 1
ATOM 647 C CA . THR A 1 80 ? -12.616 -3.976 -2.373 1.00 91.69 80 THR A CA 1
ATOM 648 C C . THR A 1 80 ? -11.835 -5.147 -1.796 1.00 91.69 80 THR A C 1
ATOM 650 O O . THR A 1 80 ? -10.670 -4.989 -1.441 1.00 91.69 80 THR A O 1
ATOM 653 N N . THR A 1 81 ? -12.452 -6.328 -1.766 1.00 87.31 81 THR A N 1
ATOM 654 C CA . THR A 1 81 ? -11.817 -7.566 -1.295 1.00 87.31 81 THR A CA 1
ATOM 655 C C . THR A 1 81 ? -10.721 -8.068 -2.240 1.00 87.31 81 THR A C 1
ATOM 657 O O . THR A 1 81 ? -9.680 -8.513 -1.767 1.00 87.31 81 THR A O 1
ATOM 660 N N . ASP A 1 82 ? -10.919 -7.962 -3.560 1.00 90.06 82 ASP A N 1
ATOM 661 C CA . ASP A 1 82 ? -9.941 -8.389 -4.565 1.00 90.06 82 ASP A CA 1
ATOM 662 C C . ASP A 1 82 ? -9.597 -7.256 -5.540 1.00 90.06 82 ASP A C 1
ATOM 664 O O . ASP A 1 82 ? -10.458 -6.717 -6.232 1.00 90.06 82 ASP A O 1
ATOM 668 N N . ILE A 1 83 ? -8.315 -6.892 -5.607 1.00 90.38 83 ILE A N 1
ATOM 669 C CA . ILE A 1 83 ? -7.812 -5.881 -6.544 1.00 90.38 83 ILE A CA 1
ATOM 670 C C . ILE A 1 83 ? -7.649 -6.437 -7.966 1.00 90.38 83 ILE A C 1
ATOM 672 O O . ILE A 1 83 ? -7.652 -5.667 -8.928 1.00 90.38 83 ILE A O 1
ATOM 676 N N . LYS A 1 84 ? -7.544 -7.765 -8.121 1.00 90.50 84 LYS A N 1
ATOM 677 C CA . LYS A 1 84 ? -7.321 -8.427 -9.413 1.00 90.50 84 LYS A CA 1
ATOM 678 C C . LYS A 1 84 ? -8.499 -8.265 -10.370 1.00 90.50 84 LYS A C 1
ATOM 680 O O . LYS A 1 84 ? -8.294 -8.327 -11.582 1.00 90.50 84 LYS A O 1
ATOM 685 N N . GLN A 1 85 ? -9.692 -7.948 -9.860 1.00 94.31 85 GLN A N 1
ATOM 686 C CA . GLN A 1 85 ? -10.852 -7.609 -10.692 1.00 94.31 85 GLN A CA 1
ATOM 687 C C . GLN A 1 85 ? -10.607 -6.391 -11.601 1.00 94.31 85 GLN A C 1
ATOM 689 O O . GLN A 1 85 ? -11.286 -6.231 -12.607 1.00 94.31 85 GLN A O 1
ATOM 694 N N . PHE A 1 86 ? -9.631 -5.539 -11.265 1.00 94.62 86 PHE A N 1
ATOM 695 C CA . PHE A 1 86 ? -9.259 -4.368 -12.059 1.00 94.62 86 PHE A CA 1
ATOM 696 C C . PHE A 1 86 ? -8.021 -4.595 -12.931 1.00 94.62 86 PHE A C 1
ATOM 698 O O . PHE A 1 86 ? -7.523 -3.638 -13.503 1.00 94.62 86 PHE A O 1
ATOM 705 N N . SER A 1 87 ? -7.503 -5.823 -13.032 1.00 93.19 87 SER A N 1
ATOM 706 C CA . SER A 1 87 ? -6.246 -6.161 -13.726 1.00 93.19 87 SER A CA 1
ATOM 707 C C . SER A 1 87 ? -6.114 -5.547 -15.126 1.00 93.19 87 SER A C 1
ATOM 709 O O . SER A 1 87 ? -5.084 -4.944 -15.424 1.00 93.19 87 SER A O 1
ATOM 711 N N . ASN A 1 88 ? -7.167 -5.640 -15.940 1.00 96.06 88 ASN A N 1
ATOM 712 C CA . ASN A 1 88 ? -7.198 -5.144 -17.321 1.00 96.06 88 ASN A CA 1
ATOM 713 C C . ASN A 1 88 ? -7.536 -3.649 -17.444 1.00 96.06 88 ASN A C 1
ATOM 715 O O . ASN A 1 88 ? -7.547 -3.107 -18.549 1.00 96.06 88 ASN A O 1
ATOM 719 N N . GLU A 1 89 ? -7.817 -2.973 -16.331 1.00 96.62 89 GLU A N 1
ATOM 720 C CA . GLU A 1 89 ? -8.078 -1.540 -16.320 1.00 96.62 89 GLU A CA 1
ATOM 721 C C . GLU A 1 89 ? -6.773 -0.745 -16.289 1.00 96.62 89 GLU A C 1
ATOM 723 O O . GLU A 1 89 ? -5.722 -1.211 -15.847 1.00 96.62 89 GLU A O 1
ATOM 728 N N . LYS A 1 90 ? -6.836 0.511 -16.730 1.00 95.81 90 LYS A N 1
ATOM 729 C CA . LYS A 1 90 ? -5.701 1.436 -16.630 1.00 95.81 90 LYS A CA 1
ATOM 730 C C . LYS A 1 90 ? -5.584 2.023 -15.227 1.00 95.81 90 LYS A C 1
ATOM 732 O O . LYS A 1 90 ? -6.586 2.241 -14.552 1.00 95.81 90 LYS A O 1
ATOM 737 N N . MET A 1 91 ? -4.389 2.455 -14.822 1.00 94.56 91 MET A N 1
ATOM 738 C CA . MET A 1 91 ? -4.195 3.108 -13.511 1.00 94.56 91 MET A CA 1
ATOM 739 C C . MET A 1 91 ? -5.071 4.357 -13.279 1.00 94.56 91 MET A C 1
ATOM 741 O O . MET A 1 91 ? -5.443 4.660 -12.143 1.00 94.56 91 MET A O 1
ATOM 745 N N . GLY A 1 92 ? -5.453 5.078 -14.340 1.00 93.94 92 GLY A N 1
ATOM 746 C CA . GLY A 1 92 ? -6.402 6.198 -14.255 1.00 93.94 92 GLY A CA 1
ATOM 747 C C . GLY A 1 92 ? -7.808 5.790 -13.785 1.00 93.94 92 GLY A C 1
ATOM 748 O O . GLY A 1 92 ? -8.492 6.579 -13.120 1.00 93.94 92 GLY A O 1
ATOM 749 N N . PHE A 1 93 ? -8.216 4.546 -14.053 1.00 96.38 93 PHE A N 1
ATOM 750 C CA . PHE A 1 93 ? -9.480 3.988 -13.580 1.00 96.38 93 PHE A CA 1
ATOM 751 C C . PHE A 1 93 ? -9.504 3.918 -12.053 1.00 96.38 93 PHE A C 1
ATOM 753 O O . PHE A 1 93 ? -10.434 4.436 -11.438 1.00 96.38 93 PHE A O 1
ATOM 760 N N . LEU A 1 94 ? -8.449 3.379 -11.425 1.00 95.56 94 LEU A N 1
ATOM 761 C CA . LEU A 1 94 ? -8.364 3.263 -9.964 1.00 95.56 94 LEU A CA 1
ATOM 762 C C . LEU A 1 94 ? -8.444 4.628 -9.271 1.00 95.56 94 LEU A C 1
ATOM 764 O O . LEU A 1 94 ? -9.160 4.779 -8.281 1.00 95.56 94 LEU A O 1
ATOM 768 N N . ARG A 1 95 ? -7.778 5.653 -9.819 1.00 95.31 95 ARG A N 1
ATOM 769 C CA . ARG A 1 95 ? -7.877 7.026 -9.290 1.00 95.31 95 ARG A CA 1
ATOM 770 C C . ARG A 1 95 ? -9.313 7.541 -9.340 1.00 95.31 95 ARG A C 1
ATOM 772 O O . ARG A 1 95 ? -9.821 8.095 -8.367 1.00 95.31 95 ARG A O 1
ATOM 779 N N . SER A 1 96 ? -9.997 7.316 -10.457 1.00 96.56 96 SER A N 1
ATOM 780 C CA . SER A 1 96 ? -11.396 7.719 -10.624 1.00 96.56 96 SER A CA 1
ATOM 781 C C . SER A 1 96 ? -12.344 6.922 -9.725 1.00 96.56 96 SER A C 1
ATOM 783 O O . SER A 1 96 ? -13.264 7.498 -9.145 1.00 96.56 96 SER A O 1
ATOM 785 N N . TYR A 1 97 ? -12.090 5.628 -9.544 1.00 96.12 97 TYR A N 1
ATOM 786 C CA . TYR A 1 97 ? -12.825 4.765 -8.627 1.00 96.12 97 TYR A CA 1
ATOM 787 C C . TYR A 1 97 ? -12.720 5.257 -7.176 1.00 96.12 97 TYR A C 1
ATOM 789 O O . TYR A 1 97 ? -13.741 5.369 -6.494 1.00 96.12 97 TYR A O 1
ATOM 797 N N . LEU A 1 98 ? -11.518 5.623 -6.715 1.00 95.06 98 LEU A N 1
ATOM 798 C CA . LEU A 1 98 ? -11.324 6.167 -5.369 1.00 95.06 98 LEU A CA 1
ATOM 799 C C . LEU A 1 98 ? -12.003 7.525 -5.182 1.00 95.06 98 LEU A C 1
ATOM 801 O O . LEU A 1 98 ? -12.641 7.729 -4.153 1.00 95.06 98 LEU A O 1
ATOM 805 N N . ARG A 1 99 ? -11.931 8.423 -6.176 1.00 95.19 99 ARG A N 1
ATOM 806 C CA . ARG A 1 99 ? -12.638 9.717 -6.129 1.00 95.19 99 ARG A CA 1
ATOM 807 C C . ARG A 1 99 ? -14.147 9.528 -5.968 1.00 95.19 99 ARG A C 1
ATOM 809 O O . ARG A 1 99 ? -14.748 10.129 -5.085 1.00 95.19 99 ARG A O 1
ATOM 816 N N . LYS A 1 100 ? -14.750 8.620 -6.743 1.00 95.44 100 LYS A N 1
ATOM 817 C CA . LYS A 1 100 ? -16.187 8.298 -6.645 1.00 95.44 100 LYS A CA 1
ATOM 818 C C . LYS A 1 100 ? -16.579 7.686 -5.294 1.00 95.44 100 LYS A C 1
ATOM 820 O O . LYS A 1 100 ? -17.717 7.833 -4.863 1.00 95.44 100 LYS A O 1
ATOM 825 N N . ASN A 1 101 ? -15.654 7.005 -4.617 1.00 95.12 101 ASN A N 1
ATOM 826 C CA . ASN A 1 101 ? -15.904 6.310 -3.351 1.00 95.12 101 ASN A CA 1
ATOM 827 C C . ASN A 1 101 ? -15.226 6.978 -2.141 1.00 95.12 101 ASN A C 1
ATOM 829 O O . ASN A 1 101 ? -15.079 6.345 -1.092 1.00 95.12 101 ASN A O 1
ATOM 833 N N . GLN A 1 102 ? -14.844 8.255 -2.243 1.00 93.19 102 GLN A N 1
ATOM 834 C CA . GLN A 1 102 ? -14.053 8.941 -1.216 1.00 93.19 102 GLN A CA 1
ATOM 835 C C . GLN A 1 102 ? -14.737 8.936 0.160 1.00 93.19 102 GLN A C 1
ATOM 837 O O . GLN A 1 102 ? -14.085 8.693 1.174 1.00 93.19 102 GLN A O 1
ATOM 842 N N . ASN A 1 103 ? -16.060 9.116 0.210 1.00 93.31 103 ASN A N 1
ATOM 843 C CA . ASN A 1 103 ? -16.818 9.093 1.466 1.00 93.31 103 ASN A CA 1
ATOM 844 C C . ASN A 1 103 ? -16.797 7.711 2.136 1.00 93.31 103 ASN A C 1
ATOM 846 O O . ASN A 1 103 ? -16.617 7.608 3.351 1.00 93.31 103 ASN A O 1
ATOM 850 N N . LYS A 1 104 ? -16.912 6.635 1.345 1.00 93.81 104 LYS A N 1
ATOM 851 C CA . LYS A 1 104 ? -16.806 5.257 1.849 1.00 93.81 104 LYS A CA 1
ATOM 852 C C . LYS A 1 104 ? -15.402 4.976 2.378 1.00 93.81 104 LYS A C 1
ATOM 854 O O . LYS A 1 104 ? -15.266 4.363 3.434 1.00 93.81 104 LYS A O 1
ATOM 859 N N . LEU A 1 105 ? -14.375 5.468 1.682 1.00 92.69 105 LEU A N 1
ATOM 860 C CA . LEU A 1 105 ? -12.980 5.325 2.096 1.00 92.69 105 LEU A CA 1
ATOM 861 C C . LEU A 1 105 ? -12.721 6.041 3.424 1.00 92.69 105 LEU A C 1
ATOM 863 O O . LEU A 1 105 ? -12.186 5.431 4.345 1.00 92.69 105 LEU A O 1
ATOM 867 N N . LYS A 1 106 ? -13.166 7.300 3.552 1.00 92.56 106 LYS A N 1
ATOM 868 C CA . LYS A 1 106 ? -13.058 8.081 4.795 1.00 92.56 106 LYS A CA 1
ATOM 869 C C . LYS A 1 106 ? -13.732 7.364 5.966 1.00 92.56 106 LYS A C 1
ATOM 871 O O . LYS A 1 106 ? -13.144 7.280 7.040 1.00 92.56 106 LYS A O 1
ATOM 876 N N . LYS A 1 107 ? -14.932 6.808 5.760 1.00 94.19 107 LYS A N 1
ATOM 877 C CA . LYS A 1 107 ? -15.639 6.035 6.792 1.00 94.19 107 LYS A CA 1
ATOM 878 C C . LYS A 1 107 ? -14.849 4.791 7.214 1.00 94.19 107 LYS A C 1
ATOM 880 O O . LYS A 1 107 ? -14.568 4.631 8.394 1.00 94.19 107 LYS A O 1
ATOM 885 N N . LYS A 1 108 ? -14.411 3.968 6.255 1.00 92.06 108 LYS A N 1
ATOM 886 C CA . LYS A 1 108 ? -13.605 2.764 6.529 1.00 92.06 108 LYS A CA 1
ATOM 887 C C . LYS A 1 108 ? -12.311 3.076 7.282 1.00 92.06 108 LYS A C 1
ATOM 889 O O . LYS A 1 108 ? -11.922 2.311 8.157 1.00 92.06 108 LYS A O 1
ATOM 894 N N . LEU A 1 109 ? -11.658 4.189 6.952 1.00 90.94 109 LEU A N 1
ATOM 895 C CA . LEU A 1 109 ? -10.424 4.605 7.612 1.00 90.94 109 LEU A CA 1
ATOM 896 C C . LEU A 1 109 ? -10.668 5.025 9.069 1.00 90.94 109 LEU A C 1
ATOM 898 O O . LEU A 1 109 ? -9.916 4.617 9.950 1.00 90.94 109 LEU A O 1
ATOM 902 N N . LYS A 1 110 ? -11.751 5.771 9.335 1.00 93.06 110 LYS A N 1
ATOM 903 C CA . LYS A 1 110 ? -12.176 6.110 10.703 1.00 93.06 110 LYS A CA 1
ATOM 904 C C . LYS A 1 110 ? -12.500 4.859 11.519 1.00 93.06 110 LYS A C 1
ATOM 906 O O . LYS A 1 110 ? -12.016 4.730 12.639 1.00 93.06 110 LYS A O 1
ATOM 911 N N . ASP A 1 111 ? -13.248 3.922 10.938 1.00 93.38 111 ASP A N 1
ATOM 912 C CA . ASP A 1 111 ? -13.609 2.663 11.600 1.00 93.38 111 ASP A CA 1
ATOM 913 C C . ASP A 1 111 ? -12.362 1.829 11.954 1.00 93.38 111 ASP A C 1
ATOM 915 O O . ASP A 1 111 ? -12.293 1.236 13.029 1.00 93.38 111 ASP A O 1
ATOM 919 N N . LEU A 1 112 ? -11.357 1.787 11.068 1.00 92.44 112 LEU A N 1
ATOM 920 C CA . LEU A 1 112 ? -10.078 1.119 11.337 1.00 92.44 112 LEU A CA 1
ATOM 921 C C . LEU A 1 112 ? -9.307 1.790 12.475 1.00 92.44 112 LEU A C 1
ATOM 923 O O . LEU A 1 112 ? -8.824 1.096 13.368 1.00 92.44 112 LEU A O 1
ATOM 927 N N . ARG A 1 113 ? -9.228 3.124 12.467 1.00 89.75 113 ARG A N 1
ATOM 928 C CA . ARG A 1 113 ? -8.523 3.884 13.504 1.00 89.75 113 ARG A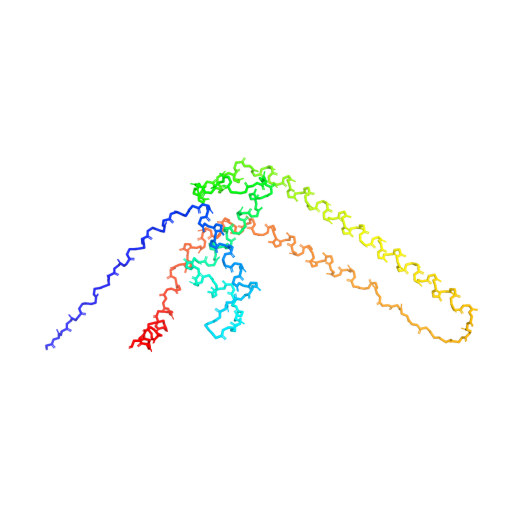 CA 1
ATOM 929 C C . ARG A 1 113 ? -9.167 3.713 14.876 1.00 89.75 113 ARG A C 1
ATOM 931 O O . ARG A 1 113 ? -8.457 3.574 15.865 1.00 89.75 113 ARG A O 1
ATOM 938 N N . LEU A 1 114 ? -10.498 3.681 14.933 1.00 94.12 114 LEU A N 1
ATOM 939 C CA . LEU A 1 114 ? -11.228 3.457 16.178 1.00 94.12 114 LEU A CA 1
ATOM 940 C C . LEU A 1 114 ? -10.915 2.074 16.769 1.00 94.12 114 LEU A C 1
ATOM 942 O O . LEU A 1 114 ? -10.586 1.971 17.947 1.00 94.12 114 LEU A O 1
ATOM 946 N N . LYS A 1 115 ? -10.921 1.024 15.937 1.00 94.44 115 LYS A N 1
ATOM 947 C CA . LYS A 1 115 ? -10.553 -0.338 16.363 1.00 94.44 115 LYS A CA 1
ATOM 948 C C . LYS A 1 115 ? -9.115 -0.433 16.868 1.00 94.44 115 LYS A C 1
ATOM 950 O O . LYS A 1 115 ? -8.846 -1.157 17.822 1.00 94.44 115 LYS A O 1
ATOM 955 N N . GLU A 1 116 ? -8.194 0.277 16.223 1.00 93.94 116 GLU A N 1
ATOM 956 C CA . GLU A 1 116 ? -6.796 0.341 16.648 1.00 93.94 116 GLU A CA 1
ATOM 957 C C . GLU A 1 116 ? -6.662 0.998 18.031 1.00 93.94 116 GLU A C 1
ATOM 959 O O . GLU A 1 116 ? -6.012 0.442 18.914 1.00 93.94 116 GLU A O 1
ATOM 964 N N . LEU A 1 117 ? -7.346 2.124 18.251 1.00 93.38 117 LEU A N 1
ATOM 965 C CA . LEU A 1 117 ? -7.386 2.827 19.538 1.00 93.38 117 LEU A CA 1
ATOM 966 C C . LEU A 1 117 ? -7.954 1.949 20.661 1.00 93.38 117 LEU A C 1
ATOM 968 O O . LEU A 1 117 ? -7.392 1.882 21.754 1.00 93.38 117 LEU A O 1
ATOM 972 N N . GLU A 1 118 ? -9.038 1.223 20.388 1.00 95.06 118 GLU A N 1
ATOM 973 C CA . GLU A 1 118 ? -9.613 0.272 21.343 1.00 95.06 118 GLU A CA 1
ATOM 974 C C . GLU A 1 118 ? -8.638 -0.864 21.691 1.00 95.06 118 GLU A C 1
ATOM 976 O O . GLU A 1 118 ? -8.537 -1.263 22.853 1.00 95.06 118 GLU A O 1
ATOM 981 N N . ALA A 1 119 ? -7.899 -1.386 20.707 1.00 94.00 119 ALA A N 1
ATOM 982 C CA . ALA A 1 119 ? -6.897 -2.426 20.932 1.00 94.00 119 ALA A CA 1
ATOM 983 C C . ALA A 1 119 ? -5.708 -1.916 21.764 1.00 94.00 119 ALA A C 1
ATOM 985 O O . ALA A 1 119 ? -5.224 -2.626 22.653 1.00 94.00 119 ALA A O 1
ATOM 986 N N . GLN A 1 120 ? -5.267 -0.679 21.524 1.00 92.44 120 GLN A N 1
ATOM 987 C CA . GLN A 1 120 ? -4.219 -0.030 22.314 1.00 92.44 120 GLN A CA 1
ATOM 988 C C . GLN A 1 120 ? -4.660 0.168 23.763 1.00 92.44 120 GLN A C 1
ATOM 990 O O . GLN A 1 120 ? -3.939 -0.237 24.675 1.00 92.44 120 GLN A O 1
ATOM 995 N N . LYS A 1 121 ? -5.876 0.682 23.986 1.00 94.31 121 LYS A N 1
ATOM 996 C CA . LYS A 1 121 ? -6.427 0.865 25.334 1.00 94.31 121 LYS A CA 1
ATOM 997 C C . LYS A 1 121 ? -6.496 -0.457 26.105 1.00 94.31 121 LYS A C 1
ATOM 999 O O . LYS A 1 121 ? -6.003 -0.540 27.224 1.00 94.31 121 LYS A O 1
ATOM 1004 N N . LYS A 1 122 ? -6.999 -1.525 25.474 1.00 94.88 122 LYS A N 1
ATOM 1005 C CA . LYS A 1 122 ? -7.019 -2.874 26.072 1.00 94.88 122 LYS A CA 1
ATOM 1006 C C . LYS A 1 122 ? -5.622 -3.385 26.427 1.00 94.88 122 LYS A C 1
ATOM 1008 O O . LYS A 1 122 ? -5.455 -4.102 27.408 1.00 94.88 122 LYS A O 1
ATOM 1013 N N . THR A 1 123 ? -4.620 -3.057 25.616 1.00 92.62 123 THR A N 1
ATOM 1014 C CA . THR A 1 123 ? -3.228 -3.454 25.871 1.00 92.62 123 THR A CA 1
ATOM 1015 C C . THR A 1 123 ? -2.656 -2.690 27.064 1.00 92.62 123 THR A C 1
ATOM 1017 O O . THR A 1 123 ? -2.048 -3.302 27.939 1.00 92.62 123 THR A O 1
ATOM 1020 N N . GLN A 1 124 ? -2.916 -1.384 27.153 1.00 93.06 124 GLN A N 1
ATOM 1021 C CA . GLN A 1 124 ? -2.520 -0.559 28.296 1.00 93.06 124 GLN A CA 1
ATOM 1022 C C . GLN A 1 124 ? -3.176 -1.028 29.599 1.00 93.06 124 GLN A C 1
ATOM 1024 O O . GLN A 1 124 ? -2.488 -1.169 30.606 1.00 93.06 124 GLN A O 1
ATOM 1029 N N . GLU A 1 125 ? -4.471 -1.348 29.576 1.00 93.44 125 GLU A N 1
ATOM 1030 C CA . GLU A 1 125 ? -5.189 -1.890 30.737 1.00 93.44 125 GLU A CA 1
ATOM 1031 C C . GLU A 1 125 ? -4.559 -3.203 31.232 1.00 93.44 125 GLU A C 1
ATOM 1033 O O . GLU A 1 125 ? -4.341 -3.371 32.431 1.00 93.44 125 GLU A O 1
ATOM 1038 N N . LYS A 1 126 ? -4.179 -4.113 30.322 1.00 93.81 126 LYS A N 1
ATOM 1039 C CA . LYS A 1 126 ? -3.478 -5.359 30.687 1.00 93.81 126 LYS A CA 1
ATOM 1040 C C . LYS A 1 126 ? -2.119 -5.102 31.333 1.00 93.81 126 LYS A C 1
ATOM 1042 O O . LYS A 1 126 ? -1.789 -5.744 32.327 1.00 93.81 126 LYS A O 1
ATOM 1047 N N . ILE A 1 127 ? -1.343 -4.166 30.788 1.00 93.62 127 ILE A N 1
ATOM 1048 C CA . ILE A 1 127 ? -0.037 -3.791 31.347 1.00 93.62 127 ILE A CA 1
ATOM 1049 C C . ILE A 1 127 ? -0.216 -3.212 32.756 1.00 93.62 127 ILE A C 1
ATOM 1051 O O . ILE A 1 127 ? 0.506 -3.584 33.677 1.00 93.62 127 ILE A O 1
ATOM 1055 N N . GLN A 1 128 ? -1.213 -2.348 32.955 1.00 92.88 128 GLN A N 1
ATOM 1056 C CA . GLN A 1 128 ? -1.514 -1.774 34.268 1.00 92.88 128 GLN A CA 1
ATOM 1057 C C . GLN A 1 128 ? -1.907 -2.849 35.287 1.00 92.88 128 GLN A C 1
ATOM 1059 O O . GLN A 1 128 ? -1.393 -2.837 36.404 1.00 92.88 128 GLN A O 1
ATOM 1064 N N . GLN A 1 129 ? -2.755 -3.804 34.898 1.00 93.50 129 GLN A N 1
ATOM 1065 C CA . GLN A 1 129 ? -3.134 -4.934 35.752 1.00 93.50 129 GLN A CA 1
ATOM 1066 C C . GLN A 1 129 ? -1.925 -5.802 36.121 1.00 93.50 129 GLN A C 1
ATOM 1068 O O . GLN A 1 129 ? -1.751 -6.155 37.286 1.00 93.50 129 GLN A O 1
ATOM 1073 N N . GLN A 1 130 ? -1.053 -6.106 35.155 1.00 91.56 130 GLN A N 1
ATOM 1074 C CA . GLN A 1 130 ? 0.172 -6.867 35.405 1.00 91.56 130 GLN A CA 1
ATOM 1075 C C . GLN A 1 130 ? 1.102 -6.137 36.383 1.00 91.56 130 GLN A C 1
ATOM 1077 O O . GLN A 1 130 ? 1.635 -6.753 37.305 1.00 91.56 130 GLN A O 1
ATOM 1082 N N . ASN A 1 131 ? 1.252 -4.821 36.224 1.00 91.44 131 ASN A N 1
ATOM 1083 C CA . ASN A 1 131 ? 2.060 -3.998 37.119 1.00 91.44 131 ASN A CA 1
ATOM 1084 C C . ASN A 1 131 ? 1.469 -3.933 38.536 1.00 91.44 131 ASN A C 1
ATOM 1086 O O . ASN A 1 131 ? 2.216 -3.963 39.510 1.00 91.44 131 ASN A O 1
ATOM 1090 N N . GLN A 1 132 ? 0.141 -3.868 38.673 1.00 92.38 132 GLN A N 1
ATOM 1091 C CA . GLN A 1 132 ? -0.527 -3.925 39.978 1.00 92.38 132 GLN A CA 1
ATOM 1092 C C . GLN A 1 132 ? -0.302 -5.274 40.670 1.00 92.38 132 GLN A C 1
ATOM 1094 O O . GLN A 1 132 ? 0.059 -5.298 41.844 1.00 92.38 132 GLN A O 1
ATOM 1099 N N . LEU A 1 133 ? -0.438 -6.383 39.937 1.00 92.88 133 LEU A N 1
ATOM 1100 C CA . LEU A 1 133 ? -0.179 -7.721 40.469 1.00 92.88 133 LEU A CA 1
ATOM 1101 C C . LEU A 1 133 ? 1.281 -7.883 40.916 1.00 92.88 133 LEU A C 1
ATOM 1103 O O . LEU A 1 133 ? 1.548 -8.478 41.955 1.00 92.88 133 LEU A O 1
ATOM 1107 N N . LEU A 1 134 ? 2.230 -7.343 40.147 1.00 91.12 134 LEU A N 1
ATOM 1108 C CA . LEU A 1 134 ? 3.646 -7.373 40.511 1.00 91.12 134 LEU A CA 1
ATOM 1109 C C . LEU A 1 134 ? 3.917 -6.600 41.809 1.00 91.12 134 LEU A C 1
ATOM 1111 O O . LEU A 1 134 ? 4.648 -7.089 42.664 1.00 91.12 134 LEU A O 1
ATOM 1115 N N . LYS A 1 135 ? 3.292 -5.428 41.986 1.00 89.62 135 LYS A N 1
ATOM 1116 C CA . LYS A 1 135 ? 3.395 -4.650 43.232 1.00 89.62 135 LYS A CA 1
ATOM 1117 C C . LYS A 1 135 ? 2.858 -5.411 44.444 1.00 89.62 135 LYS A C 1
ATOM 1119 O O . LYS A 1 135 ? 3.464 -5.329 45.503 1.00 89.62 135 LYS A O 1
ATOM 1124 N N . GLN A 1 136 ? 1.754 -6.144 44.290 1.00 87.62 136 GLN A N 1
ATOM 1125 C CA . GLN A 1 136 ? 1.200 -6.975 45.366 1.00 87.62 136 GLN A CA 1
ATOM 1126 C C . GLN A 1 136 ? 2.161 -8.105 45.748 1.00 87.62 136 GLN A C 1
ATOM 1128 O O . GLN A 1 136 ? 2.513 -8.226 46.913 1.00 87.62 136 GLN A O 1
ATOM 1133 N N . LYS A 1 137 ? 2.694 -8.839 44.763 1.00 86.75 137 LYS A N 1
ATOM 1134 C CA . LYS A 1 137 ? 3.677 -9.909 45.010 1.00 86.75 137 LYS A CA 1
ATOM 1135 C C . LYS A 1 137 ? 4.933 -9.423 45.735 1.00 86.75 137 LYS A C 1
ATOM 1137 O O . LYS A 1 137 ? 5.425 -10.109 46.617 1.00 86.75 137 LYS A O 1
ATOM 1142 N N . LEU A 1 138 ? 5.430 -8.235 45.385 1.00 76.94 138 LEU A N 1
ATOM 1143 C CA . LEU A 1 138 ? 6.577 -7.630 46.070 1.00 76.94 138 LEU A CA 1
ATOM 1144 C C . LEU A 1 138 ? 6.265 -7.242 47.522 1.00 76.94 138 LEU A C 1
ATOM 1146 O O . LEU A 1 138 ? 7.162 -7.276 48.358 1.00 76.94 138 LEU A O 1
ATOM 1150 N N . HIS A 1 139 ? 5.021 -6.864 47.830 1.00 71.88 139 HIS A N 1
ATOM 1151 C CA . HIS A 1 139 ? 4.612 -6.559 49.200 1.00 71.88 139 HIS A CA 1
ATOM 1152 C C . HIS A 1 139 ? 4.496 -7.833 50.048 1.00 71.88 139 HIS A C 1
ATOM 1154 O O . HIS A 1 139 ? 5.003 -7.856 51.166 1.00 71.88 139 HIS A O 1
ATOM 1160 N N . ASP A 1 140 ? 3.935 -8.902 49.476 1.00 67.38 140 ASP A N 1
ATOM 1161 C CA . ASP A 1 140 ? 3.787 -10.201 50.142 1.00 67.38 140 ASP A CA 1
ATOM 1162 C C . ASP A 1 140 ? 5.149 -10.894 50.384 1.00 67.38 140 ASP A C 1
ATOM 1164 O O . ASP A 1 140 ? 5.338 -11.573 51.390 1.00 67.38 140 ASP A O 1
ATOM 1168 N N . GLU A 1 141 ? 6.135 -10.703 49.497 1.00 60.34 141 GLU A N 1
ATOM 1169 C CA . GLU A 1 141 ? 7.503 -11.220 49.685 1.00 60.34 141 GLU A CA 1
ATOM 1170 C C . GLU A 1 141 ? 8.321 -10.391 50.701 1.00 60.34 141 GLU A C 1
ATOM 1172 O O . GLU A 1 141 ? 9.173 -10.939 51.407 1.00 60.34 141 GLU A O 1
ATOM 1177 N N . ALA A 1 142 ? 8.033 -9.092 50.851 1.00 53.75 142 ALA A N 1
ATOM 1178 C CA . ALA A 1 142 ? 8.715 -8.213 51.806 1.00 53.75 142 ALA A CA 1
ATOM 1179 C C . ALA A 1 142 ? 8.331 -8.468 53.281 1.00 53.75 142 ALA A C 1
ATOM 1181 O O . ALA A 1 142 ? 9.082 -8.073 54.172 1.00 53.75 142 ALA A O 1
ATOM 1182 N N . GLU A 1 143 ? 7.232 -9.177 53.568 1.00 51.50 143 GLU A N 1
ATOM 1183 C CA . GLU A 1 143 ? 6.877 -9.602 54.937 1.00 51.50 143 GLU A CA 1
ATOM 1184 C C . GLU A 1 143 ? 7.674 -10.828 55.436 1.00 51.50 143 GLU A C 1
ATOM 1186 O O . GLU A 1 143 ? 7.523 -11.230 56.589 1.00 51.50 143 GLU A O 1
ATOM 1191 N N . THR A 1 144 ? 8.584 -11.398 54.629 1.00 50.28 144 THR A N 1
ATOM 1192 C CA . THR A 1 144 ? 9.457 -12.518 55.058 1.00 50.28 144 THR A CA 1
ATOM 1193 C C . THR A 1 144 ? 10.946 -12.194 55.175 1.00 50.28 144 THR A C 1
ATOM 1195 O O . THR A 1 144 ? 11.722 -13.060 55.576 1.00 50.28 144 THR A O 1
ATOM 1198 N N . THR A 1 145 ? 11.369 -10.948 54.942 1.00 47.16 145 THR A N 1
ATOM 1199 C CA . THR A 1 145 ? 12.753 -10.547 55.241 1.00 47.16 145 THR A CA 1
ATOM 1200 C C . THR A 1 145 ? 12.824 -9.064 55.587 1.00 47.16 145 THR A C 1
ATOM 1202 O O . THR A 1 145 ? 12.759 -8.203 54.713 1.00 47.16 145 THR A O 1
ATOM 1205 N N . GLU A 1 146 ? 12.978 -8.758 56.878 1.00 45.59 146 GLU A N 1
ATOM 1206 C CA . GLU A 1 146 ? 13.448 -7.446 57.318 1.00 45.59 146 GLU A CA 1
ATOM 1207 C C . GLU A 1 146 ? 14.783 -7.131 56.630 1.00 45.59 146 GLU A C 1
ATOM 1209 O O . GLU A 1 146 ? 15.667 -7.990 56.605 1.00 45.59 146 GLU A O 1
ATOM 1214 N N . THR A 1 147 ? 14.938 -5.875 56.187 1.00 45.53 147 THR A N 1
ATOM 1215 C CA . THR A 1 147 ? 16.199 -5.162 55.867 1.00 45.53 147 THR A CA 1
ATOM 1216 C C . THR A 1 147 ? 16.325 -4.634 54.419 1.00 45.53 147 THR A C 1
ATOM 1218 O O . THR A 1 147 ? 16.734 -5.331 53.499 1.00 45.53 147 THR A O 1
ATOM 1221 N N . TYR A 1 148 ? 16.137 -3.305 54.327 1.00 44.06 148 TYR A N 1
ATOM 1222 C CA . TYR A 1 148 ? 16.888 -2.300 53.542 1.00 44.06 148 TYR A CA 1
ATOM 1223 C C . TYR A 1 148 ? 16.350 -1.718 52.197 1.00 44.06 148 TYR A C 1
ATOM 1225 O O . TYR A 1 148 ? 16.301 -2.369 51.163 1.00 44.06 148 TYR A O 1
ATOM 1233 N N . VAL A 1 149 ? 16.167 -0.383 52.267 1.00 42.78 149 VAL A N 1
ATOM 1234 C CA . VAL A 1 149 ? 16.389 0.734 51.306 1.00 42.78 149 VAL A CA 1
ATOM 1235 C C . VAL A 1 149 ? 15.312 1.182 50.315 1.00 42.78 149 VAL A C 1
ATOM 1237 O O . VAL A 1 149 ? 14.863 0.484 49.416 1.00 42.78 149 VAL A O 1
ATOM 1240 N N . ALA A 1 150 ? 15.028 2.478 50.474 1.00 48.56 150 ALA A N 1
ATOM 1241 C CA . ALA A 1 150 ? 14.299 3.390 49.617 1.00 48.56 150 ALA A CA 1
ATOM 1242 C C . ALA A 1 150 ? 14.968 3.649 48.260 1.00 48.56 150 ALA A C 1
ATOM 1244 O O . ALA A 1 150 ? 16.168 3.881 48.207 1.00 48.56 150 ALA A O 1
ATOM 1245 N N . GLN A 1 151 ? 14.155 3.761 47.210 1.00 47.78 151 GLN A N 1
ATOM 1246 C CA . GLN A 1 151 ? 14.198 4.795 46.160 1.00 47.78 151 GLN A CA 1
ATOM 1247 C C . GLN A 1 151 ? 13.400 4.289 44.957 1.00 47.78 151 GLN A C 1
ATOM 1249 O O . GLN A 1 151 ? 13.732 3.240 44.420 1.00 47.78 151 GLN A O 1
ATOM 1254 N N . GLN A 1 152 ? 12.393 5.052 44.516 1.00 43.97 152 GLN A N 1
ATOM 1255 C CA . GLN A 1 152 ? 12.131 5.346 43.097 1.00 43.97 152 GLN A CA 1
ATOM 1256 C C . GLN A 1 152 ? 10.870 6.213 42.953 1.00 43.97 152 GLN A C 1
ATOM 1258 O O . GLN A 1 152 ? 9.776 5.740 42.661 1.00 43.97 152 GLN A O 1
ATOM 1263 N N . GLU A 1 153 ? 11.051 7.523 43.110 1.00 45.09 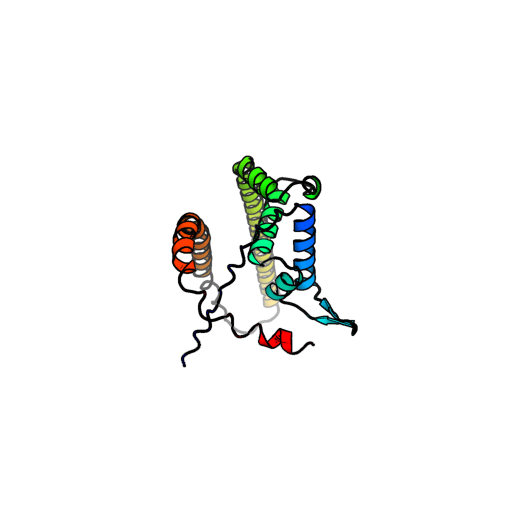153 GLU A N 1
ATOM 1264 C CA . GLU A 1 153 ? 10.169 8.529 42.519 1.00 45.09 153 GLU A CA 1
ATOM 1265 C C . GLU A 1 153 ? 10.859 9.072 41.261 1.00 45.09 153 GLU A C 1
ATOM 1267 O O . GLU A 1 153 ? 11.614 10.036 41.317 1.00 45.09 153 GLU A O 1
ATOM 1272 N N . SER A 1 154 ? 10.683 8.409 40.114 1.00 46.12 154 SER A N 1
ATOM 1273 C CA . SER A 1 154 ? 11.126 8.963 38.823 1.00 46.12 154 SER A CA 1
ATOM 1274 C C . SER A 1 154 ? 10.421 8.296 37.638 1.00 46.12 154 SER A C 1
ATOM 1276 O O . SER A 1 154 ? 11.024 7.586 36.840 1.00 46.12 154 SER A O 1
ATOM 1278 N N . SER A 1 155 ? 9.098 8.446 37.534 1.00 40.00 155 SER A N 1
ATOM 1279 C CA . SER A 1 155 ? 8.364 7.979 36.337 1.00 40.00 155 SER A CA 1
ATOM 1280 C C . SER A 1 155 ? 7.151 8.820 35.931 1.00 40.00 155 SER A C 1
ATOM 1282 O O . SER A 1 155 ? 6.523 8.512 34.926 1.00 40.00 155 SER A O 1
ATOM 1284 N N . ASN A 1 156 ? 6.844 9.923 36.623 1.00 43.41 156 ASN A N 1
ATOM 1285 C CA . ASN A 1 156 ? 5.689 10.763 36.271 1.00 43.41 156 ASN A CA 1
ATOM 1286 C C . ASN A 1 156 ? 6.037 12.007 35.431 1.00 43.41 156 ASN A C 1
ATOM 1288 O O . ASN A 1 156 ? 5.130 12.734 35.042 1.00 43.41 156 ASN A O 1
ATOM 1292 N N . GLN A 1 157 ? 7.313 12.244 35.100 1.00 40.72 157 GLN A N 1
ATOM 1293 C CA . GLN A 1 157 ? 7.723 13.416 34.308 1.00 40.72 157 GLN A CA 1
ATOM 1294 C C . GLN A 1 157 ? 7.764 13.172 32.784 1.00 40.72 157 GLN A C 1
ATOM 1296 O O . GLN A 1 157 ? 7.859 14.129 32.031 1.00 40.72 157 GLN A O 1
ATOM 1301 N N . ILE A 1 158 ? 7.668 11.922 32.311 1.00 42.22 158 ILE A N 1
ATOM 1302 C CA . ILE A 1 158 ? 7.826 11.576 30.878 1.00 42.22 158 ILE A CA 1
ATOM 1303 C C . ILE A 1 158 ? 6.504 11.709 30.088 1.00 42.22 158 ILE A C 1
ATOM 1305 O O . ILE A 1 158 ? 6.500 11.757 28.864 1.00 42.22 158 ILE A O 1
ATOM 1309 N N . ILE A 1 159 ? 5.362 11.822 30.774 1.00 47.47 159 ILE A N 1
ATOM 1310 C CA . ILE A 1 159 ? 4.029 11.716 30.148 1.00 47.47 159 ILE A CA 1
ATOM 1311 C C . ILE A 1 159 ? 3.532 13.056 29.565 1.00 47.47 159 ILE A C 1
ATOM 1313 O O . ILE A 1 159 ? 2.686 13.062 28.676 1.00 47.47 159 ILE A O 1
ATOM 1317 N N . SER A 1 160 ? 4.091 14.188 30.002 1.00 43.75 160 SER A N 1
ATOM 1318 C CA . SER A 1 160 ? 3.754 15.526 29.479 1.00 43.75 160 SER A CA 1
ATOM 1319 C C . SER A 1 160 ? 4.246 15.740 28.041 1.00 43.75 160 SER A C 1
ATOM 1321 O O . SER A 1 160 ? 3.557 16.346 27.219 1.00 43.75 160 SER A O 1
ATOM 1323 N N . ASP A 1 161 ? 5.421 15.204 27.712 1.00 43.38 161 ASP A N 1
ATOM 1324 C CA . ASP A 1 161 ? 6.139 15.623 26.506 1.00 43.38 161 ASP A CA 1
ATOM 1325 C C . ASP A 1 161 ? 5.808 14.748 25.278 1.00 43.38 161 ASP A C 1
ATOM 1327 O O . ASP A 1 161 ? 5.925 15.205 24.140 1.00 43.38 161 ASP A O 1
ATOM 1331 N N . GLU A 1 162 ? 5.279 13.531 25.472 1.00 47.81 162 GLU A N 1
ATOM 1332 C CA . GLU A 1 162 ? 4.821 12.661 24.371 1.00 47.81 162 GLU A CA 1
ATOM 1333 C C . GLU A 1 162 ? 3.462 13.073 23.784 1.00 47.81 162 GLU A C 1
ATOM 1335 O O . GLU A 1 162 ? 3.225 12.884 22.589 1.00 47.81 162 GLU A O 1
ATOM 1340 N N . GLN A 1 163 ? 2.574 13.686 24.574 1.00 45.75 163 GLN A N 1
ATOM 1341 C CA . GLN A 1 163 ? 1.311 14.229 24.053 1.00 45.75 163 GLN A CA 1
ATOM 1342 C C . GLN A 1 163 ? 1.555 15.413 23.106 1.00 45.75 163 GLN A C 1
ATOM 1344 O O . GLN A 1 163 ? 0.877 15.532 22.086 1.00 45.75 163 GLN A O 1
ATOM 1349 N N . ASN A 1 164 ? 2.605 16.199 23.357 1.00 47.62 164 ASN A N 1
ATOM 1350 C CA . ASN A 1 164 ? 3.004 17.319 22.504 1.00 47.62 164 ASN A CA 1
ATOM 1351 C C . ASN A 1 164 ? 3.663 16.855 21.183 1.00 47.62 164 ASN A C 1
ATOM 1353 O O . ASN A 1 164 ? 3.483 17.478 20.134 1.00 47.62 164 ASN A O 1
ATOM 1357 N N . TYR A 1 165 ? 4.361 15.709 21.182 1.00 48.94 165 TYR A N 1
ATOM 1358 C CA . TYR A 1 165 ? 4.912 15.106 19.956 1.00 48.94 165 TYR A CA 1
ATOM 1359 C C . TYR A 1 165 ? 3.814 14.562 19.021 1.00 48.94 165 TYR A C 1
ATOM 1361 O O . TYR A 1 165 ? 3.942 14.620 17.796 1.00 48.94 165 TYR A O 1
ATOM 1369 N N . ILE A 1 166 ? 2.706 14.073 19.587 1.00 49.50 166 ILE A N 1
ATOM 1370 C CA . ILE A 1 166 ? 1.574 13.520 18.829 1.00 49.50 166 ILE A CA 1
ATOM 1371 C C . ILE A 1 166 ? 0.708 14.631 18.217 1.00 49.50 166 ILE A C 1
ATOM 1373 O O . ILE A 1 166 ? 0.309 14.505 17.056 1.00 49.50 166 ILE A O 1
ATOM 1377 N N . ASP A 1 167 ? 0.480 15.738 18.931 1.00 47.16 167 ASP A N 1
ATOM 1378 C CA . ASP A 1 167 ? -0.230 16.903 18.377 1.00 47.16 167 ASP A CA 1
ATOM 1379 C C . ASP A 1 167 ? 0.574 17.591 17.259 1.00 47.16 167 ASP A C 1
ATOM 1381 O O . ASP A 1 167 ? 0.009 17.982 16.236 1.00 47.16 167 ASP A O 1
ATOM 1385 N N . THR A 1 168 ? 1.908 17.609 17.362 1.00 54.06 168 THR A N 1
ATOM 1386 C CA . THR A 1 168 ? 2.785 18.113 16.288 1.00 54.06 168 THR A CA 1
ATOM 1387 C C . THR A 1 168 ? 2.694 17.250 15.013 1.00 54.06 168 THR A C 1
ATOM 1389 O O . THR A 1 168 ? 2.748 17.768 13.898 1.00 54.06 168 THR A O 1
ATOM 1392 N N . GLN A 1 169 ? 2.479 15.934 15.140 1.00 49.19 169 GLN A N 1
ATOM 1393 C CA . GLN A 1 169 ? 2.257 15.040 13.989 1.00 49.19 169 GLN A CA 1
ATOM 1394 C C . GLN A 1 169 ? 0.844 15.167 13.393 1.00 49.19 169 GLN A C 1
ATOM 1396 O O . GLN A 1 169 ? 0.660 14.995 12.188 1.00 49.19 169 GLN A O 1
ATOM 1401 N N . LEU A 1 170 ? -0.160 15.513 14.205 1.00 45.97 170 LEU A N 1
ATOM 1402 C CA . LEU A 1 170 ? -1.509 15.854 13.736 1.00 45.97 170 LEU A CA 1
ATOM 1403 C C . LEU A 1 170 ? -1.522 17.144 12.908 1.00 45.97 170 LEU A C 1
ATOM 1405 O O . LEU A 1 170 ? -2.244 17.218 11.912 1.00 45.97 170 LEU A O 1
ATOM 1409 N N . GLN A 1 171 ? -0.681 18.112 13.267 1.00 43.84 171 GLN A N 1
ATOM 1410 C CA . GLN A 1 171 ? -0.492 19.334 12.494 1.00 43.84 171 GLN A CA 1
ATOM 1411 C C . GLN A 1 171 ? 0.237 19.064 11.164 1.00 43.84 171 GLN A C 1
ATOM 1413 O O . GLN A 1 171 ? -0.164 19.597 10.134 1.00 43.84 171 GLN A O 1
ATOM 1418 N N . PHE A 1 172 ? 1.183 18.116 11.130 1.00 39.31 172 PHE A N 1
ATOM 1419 C CA . PHE A 1 172 ? 1.878 17.694 9.903 1.00 39.31 172 PHE A CA 1
ATOM 1420 C C . PHE A 1 172 ? 0.944 17.042 8.859 1.00 39.31 172 PHE A C 1
ATOM 1422 O O . PHE A 1 172 ? 1.092 17.265 7.659 1.00 39.31 172 PHE A O 1
ATOM 1429 N N . PHE A 1 173 ? -0.072 16.284 9.296 1.00 39.69 173 PHE A N 1
ATOM 1430 C CA . PHE A 1 173 ? -1.082 15.703 8.394 1.00 39.69 173 PHE A CA 1
ATOM 1431 C C . PHE A 1 173 ? -2.196 16.679 7.987 1.00 39.69 173 PHE A C 1
ATOM 1433 O O . PHE A 1 173 ? -2.858 16.444 6.978 1.00 39.69 173 PHE A O 1
ATOM 1440 N N . GLN A 1 174 ? -2.422 17.752 8.750 1.00 44.06 174 GLN A N 1
ATOM 1441 C CA . GLN A 1 174 ? -3.336 18.834 8.362 1.00 44.06 174 GLN A CA 1
ATOM 1442 C C . GLN A 1 174 ? -2.656 19.861 7.439 1.00 44.06 174 GLN A C 1
ATOM 1444 O O . GLN A 1 174 ? -3.318 20.418 6.566 1.00 44.06 174 GLN A O 1
ATOM 1449 N N . GLU A 1 175 ? -1.341 20.071 7.560 1.00 39.62 175 GLU A N 1
ATOM 1450 C CA . GLU A 1 175 ? -0.562 20.965 6.689 1.00 39.62 175 GLU A CA 1
ATOM 1451 C C . GLU A 1 175 ? -0.273 20.362 5.297 1.00 39.62 175 GLU A C 1
ATOM 1453 O O . GLU A 1 175 ? -0.152 21.109 4.323 1.00 39.62 175 GLU A O 1
ATOM 1458 N N . GLU A 1 176 ? -0.276 19.029 5.134 1.00 42.69 176 GLU A N 1
ATOM 1459 C CA . GLU A 1 176 ? -0.235 18.395 3.799 1.00 42.69 176 GLU A CA 1
ATOM 1460 C C . GLU A 1 176 ? -1.470 18.724 2.931 1.00 42.69 176 GLU A C 1
ATOM 1462 O O . GLU A 1 176 ? -1.364 18.728 1.701 1.00 42.69 176 GLU A O 1
ATOM 1467 N N . ASP A 1 177 ? -2.615 19.076 3.534 1.00 45.16 177 ASP A N 1
ATOM 1468 C CA . ASP A 1 177 ? -3.821 19.480 2.795 1.00 45.16 177 ASP A CA 1
ATOM 1469 C C . ASP A 1 177 ? -3.756 20.941 2.291 1.00 45.16 177 ASP A C 1
ATOM 1471 O O . ASP A 1 177 ? -4.404 21.255 1.291 1.00 45.16 177 ASP A O 1
ATOM 1475 N N . GLN A 1 178 ? -2.936 21.824 2.888 1.00 39.69 178 GLN A N 1
ATOM 1476 C CA . GLN A 1 178 ? -2.616 23.136 2.287 1.00 39.69 178 GLN A CA 1
ATOM 1477 C C . GLN A 1 178 ? -1.479 23.039 1.258 1.00 39.69 178 GLN A C 1
ATOM 1479 O O . GLN A 1 178 ? -1.505 23.722 0.234 1.00 39.69 178 GLN A O 1
ATOM 1484 N N . ASN A 1 179 ? -0.534 22.116 1.452 1.00 36.34 179 ASN A N 1
ATOM 1485 C CA . ASN A 1 179 ? 0.574 21.913 0.518 1.00 36.34 179 ASN A CA 1
ATOM 1486 C C . ASN A 1 179 ? 0.153 21.251 -0.808 1.00 36.34 179 ASN A C 1
ATOM 1488 O O . ASN A 1 179 ? 0.852 21.393 -1.807 1.00 36.34 179 ASN A O 1
ATOM 1492 N N . PHE A 1 180 ? -0.989 20.556 -0.880 1.00 37.06 180 PHE A N 1
ATOM 1493 C CA . PHE A 1 180 ? -1.438 19.935 -2.135 1.00 37.06 180 PHE A CA 1
ATOM 1494 C C . PHE A 1 180 ? -1.907 20.955 -3.193 1.00 37.06 180 PHE A C 1
ATOM 1496 O O . PHE A 1 180 ? -1.807 20.670 -4.385 1.00 37.06 180 PHE A O 1
ATOM 1503 N N . GLN A 1 181 ? -2.371 22.146 -2.788 1.00 38.66 181 GLN A N 1
ATOM 1504 C CA . GLN A 1 181 ? -2.703 23.231 -3.726 1.00 38.66 181 GLN A CA 1
ATOM 1505 C C . GLN A 1 181 ? -1.482 24.089 -4.103 1.00 38.66 181 GLN A C 1
ATOM 1507 O O . GLN A 1 181 ? -1.390 24.520 -5.252 1.00 38.66 181 GLN A O 1
ATOM 1512 N N . ASP A 1 182 ? -0.498 24.249 -3.211 1.00 33.88 182 ASP A N 1
ATOM 1513 C CA . ASP A 1 182 ? 0.731 25.004 -3.506 1.00 33.88 182 ASP A CA 1
ATOM 1514 C C . ASP A 1 182 ? 1.807 24.187 -4.246 1.00 33.88 182 ASP A C 1
ATOM 1516 O O . ASP A 1 182 ? 2.616 24.758 -4.981 1.00 33.88 182 ASP A O 1
ATOM 1520 N N . TYR A 1 183 ? 1.799 22.850 -4.163 1.00 37.22 183 TYR A N 1
ATOM 1521 C CA . TYR A 1 183 ? 2.755 22.006 -4.897 1.00 37.22 183 TYR A CA 1
ATOM 1522 C C . TYR A 1 183 ? 2.519 22.018 -6.420 1.00 37.22 183 TYR A C 1
ATOM 1524 O O . TYR A 1 183 ? 3.479 21.914 -7.187 1.00 37.22 183 TYR A O 1
ATOM 1532 N N . GLU A 1 184 ? 1.274 22.211 -6.880 1.00 43.22 184 GLU A N 1
ATOM 1533 C CA . GLU A 1 184 ? 0.982 22.472 -8.302 1.00 43.22 184 GLU A CA 1
ATOM 1534 C C . GLU A 1 184 ? 1.497 23.854 -8.748 1.00 43.22 184 GLU A C 1
ATOM 1536 O O . GLU A 1 184 ? 1.973 23.989 -9.875 1.00 43.22 184 GLU A O 1
ATOM 1541 N N . SER A 1 185 ? 1.490 24.855 -7.859 1.00 40.25 185 SER A N 1
ATOM 1542 C CA . SER A 1 185 ? 1.959 26.220 -8.146 1.00 40.25 185 SER A CA 1
ATOM 1543 C C . SER A 1 185 ? 3.497 26.339 -8.120 1.00 40.25 185 SER A C 1
ATOM 1545 O O . SER A 1 185 ? 4.103 26.958 -8.999 1.00 40.25 185 SER A O 1
ATOM 1547 N N . HIS A 1 186 ? 4.176 25.666 -7.181 1.00 32.78 186 HIS A N 1
ATOM 1548 C CA . HIS A 1 186 ? 5.638 25.717 -7.038 1.00 32.78 186 HIS A CA 1
ATOM 1549 C C . HIS A 1 186 ? 6.415 24.759 -7.960 1.00 32.78 186 HIS A C 1
ATOM 1551 O O . HIS A 1 186 ? 7.556 25.072 -8.325 1.00 32.78 186 HIS A O 1
ATOM 1557 N N . GLN A 1 187 ? 5.820 23.655 -8.442 1.00 38.25 187 GLN A N 1
ATOM 1558 C CA . GLN A 1 187 ? 6.444 22.833 -9.496 1.00 38.25 187 GLN A CA 1
ATOM 1559 C C . GLN A 1 187 ? 6.599 23.585 -10.832 1.00 38.25 187 GLN A C 1
ATOM 1561 O O . GLN A 1 187 ? 7.471 23.235 -11.631 1.00 38.25 187 GLN A O 1
ATOM 1566 N N . CYS A 1 188 ? 5.833 24.654 -11.067 1.00 40.03 188 CYS A N 1
ATOM 1567 C CA . CYS A 1 188 ? 6.030 25.532 -12.222 1.00 40.03 188 CYS A CA 1
ATOM 1568 C C . CYS A 1 188 ? 7.252 26.461 -12.084 1.00 40.03 188 CYS A C 1
ATOM 1570 O O . CYS A 1 188 ? 7.782 26.902 -13.103 1.00 40.03 188 CYS A O 1
ATOM 1572 N N . TYR A 1 189 ? 7.736 26.732 -10.864 1.00 30.86 189 TYR A N 1
ATOM 1573 C CA . TYR A 1 189 ? 8.831 27.684 -10.625 1.00 30.86 189 TYR A CA 1
ATOM 1574 C C . TYR A 1 189 ? 10.201 27.003 -10.446 1.00 30.86 189 TYR A C 1
ATOM 1576 O O . TYR A 1 189 ? 11.209 27.505 -10.941 1.00 30.86 189 TYR A O 1
ATOM 1584 N N . PHE A 1 190 ? 10.253 25.820 -9.818 1.00 28.62 190 PHE A N 1
ATOM 1585 C CA . PHE A 1 190 ? 11.521 25.118 -9.544 1.00 28.62 190 PHE A CA 1
ATOM 1586 C C . PHE A 1 190 ? 12.095 24.344 -10.748 1.00 28.62 190 PHE A C 1
ATOM 1588 O O . PHE A 1 190 ? 13.310 24.194 -10.870 1.00 28.62 190 PHE A O 1
ATOM 1595 N N . ASN A 1 191 ? 11.250 23.936 -11.705 1.00 37.03 191 ASN A N 1
ATOM 1596 C CA . ASN A 1 191 ? 11.677 23.248 -12.936 1.00 37.03 191 ASN A CA 1
ATOM 1597 C C . ASN A 1 191 ? 12.488 24.134 -13.906 1.00 37.03 191 ASN A C 1
ATOM 1599 O O . ASN A 1 191 ? 12.944 23.652 -14.941 1.00 37.03 191 ASN A O 1
ATOM 1603 N N . ARG A 1 192 ? 12.687 25.422 -13.590 1.00 35.31 192 ARG A N 1
ATOM 1604 C CA . ARG A 1 192 ? 13.496 26.344 -14.399 1.00 35.31 192 ARG A CA 1
ATOM 1605 C C . ARG A 1 192 ? 14.965 26.426 -13.963 1.00 35.31 192 ARG A C 1
ATOM 1607 O O . ARG A 1 192 ? 15.759 26.962 -14.726 1.00 35.31 192 ARG A O 1
ATOM 1614 N N . VAL A 1 193 ? 15.332 25.922 -12.777 1.00 36.56 193 VAL A N 1
ATOM 1615 C CA . VAL A 1 193 ? 16.646 26.226 -12.164 1.00 36.56 193 VAL A CA 1
ATOM 1616 C C . VAL A 1 193 ? 17.565 25.003 -11.993 1.00 36.56 193 VAL A C 1
ATOM 1618 O O . VAL A 1 193 ? 18.777 25.167 -12.037 1.00 36.56 193 VAL A O 1
ATOM 1621 N N . SER A 1 194 ? 17.054 23.771 -11.871 1.00 35.25 194 SER A N 1
ATOM 1622 C CA . SER A 1 194 ? 17.897 22.616 -11.476 1.00 35.25 194 SER A CA 1
ATOM 1623 C C . SER A 1 194 ? 18.423 21.712 -12.604 1.00 35.25 194 SER A C 1
ATOM 1625 O O . SER A 1 194 ? 19.107 20.737 -12.313 1.00 35.25 194 SER A O 1
ATOM 1627 N N . ASN A 1 195 ? 18.185 22.033 -13.879 1.00 34.78 195 ASN A N 1
ATOM 1628 C CA . ASN A 1 195 ? 18.665 21.232 -15.022 1.00 34.78 195 ASN A CA 1
ATOM 1629 C C . ASN A 1 195 ? 20.109 21.552 -15.470 1.00 34.78 195 ASN A C 1
ATOM 1631 O O . ASN A 1 195 ? 20.446 21.290 -16.616 1.00 34.78 195 ASN A O 1
ATOM 1635 N N . PHE A 1 196 ? 20.960 22.141 -14.620 1.00 37.03 196 PHE A N 1
ATOM 1636 C CA . PHE A 1 196 ? 22.266 22.654 -15.070 1.00 37.03 196 PHE A CA 1
ATOM 1637 C C . PHE A 1 196 ? 23.517 21.930 -14.545 1.00 37.03 196 PHE A C 1
ATOM 1639 O O . PHE A 1 196 ? 24.609 22.346 -14.910 1.00 37.03 196 PHE A O 1
ATOM 1646 N N . GLN A 1 197 ? 23.423 20.862 -13.733 1.00 39.75 197 GLN A N 1
ATOM 1647 C CA . GLN A 1 197 ? 24.646 20.334 -13.090 1.00 39.75 197 GLN A CA 1
ATOM 1648 C C . GLN A 1 197 ? 24.788 18.810 -12.904 1.00 39.75 197 GLN A C 1
ATOM 1650 O O . GLN A 1 197 ? 25.707 18.402 -12.207 1.00 39.75 197 GLN A O 1
ATOM 1655 N N . GLN A 1 198 ? 23.937 17.951 -13.478 1.00 42.16 198 GLN A N 1
ATOM 1656 C CA . GLN A 1 198 ? 24.030 16.490 -13.241 1.00 42.16 198 GLN A CA 1
ATOM 1657 C C . GLN A 1 198 ? 24.189 15.618 -14.497 1.00 42.16 198 GLN A C 1
ATOM 1659 O O . GLN A 1 198 ? 24.179 14.395 -14.386 1.00 42.16 198 GLN A O 1
ATOM 1664 N N . GLU A 1 199 ? 24.365 16.210 -15.682 1.00 46.09 199 GLU A N 1
ATOM 1665 C CA . GLU A 1 199 ? 24.486 15.441 -16.933 1.00 46.09 199 GLU A CA 1
ATOM 1666 C C . GLU A 1 199 ? 25.894 14.871 -17.201 1.00 46.09 199 GLU A C 1
ATOM 1668 O O . GLU A 1 199 ? 26.011 13.961 -18.014 1.00 46.09 199 GLU A O 1
ATOM 1673 N N . GLU A 1 200 ? 26.950 15.305 -16.500 1.00 45.72 200 GLU A N 1
ATOM 1674 C CA . GLU A 1 200 ? 28.329 14.904 -16.852 1.00 45.72 200 GLU A CA 1
ATOM 1675 C C . GLU A 1 200 ? 28.814 13.578 -16.224 1.00 45.72 200 GLU A C 1
ATOM 1677 O O . GLU A 1 200 ? 29.713 12.938 -16.770 1.00 45.72 200 GLU A O 1
ATOM 1682 N N . ASP A 1 201 ? 28.197 13.085 -15.144 1.00 41.56 201 ASP A N 1
ATOM 1683 C CA . ASP A 1 201 ? 28.739 11.923 -14.410 1.00 41.56 201 ASP A CA 1
ATOM 1684 C C . ASP A 1 201 ? 28.195 10.557 -14.876 1.00 41.56 201 ASP A C 1
ATOM 1686 O O . ASP A 1 201 ? 28.764 9.511 -14.554 1.00 41.56 201 ASP A O 1
ATOM 1690 N N . ILE A 1 202 ? 27.109 10.526 -15.659 1.00 47.69 202 ILE A N 1
ATOM 1691 C CA . ILE A 1 202 ? 26.450 9.270 -16.073 1.00 47.69 202 ILE A CA 1
ATOM 1692 C C . ILE A 1 202 ? 27.029 8.723 -17.391 1.00 47.69 202 ILE A C 1
ATOM 1694 O O . ILE A 1 202 ? 27.089 7.503 -17.573 1.00 47.69 202 ILE A O 1
ATOM 1698 N N . GLU A 1 203 ? 27.517 9.584 -18.292 1.00 47.22 203 GLU A N 1
ATOM 1699 C CA . GLU A 1 203 ? 28.083 9.150 -19.582 1.00 47.22 203 GLU A CA 1
ATOM 1700 C C . GLU A 1 203 ? 29.413 8.389 -19.432 1.00 47.22 203 GLU A C 1
ATOM 1702 O O . GLU A 1 203 ? 29.675 7.459 -20.199 1.00 47.22 203 GLU A O 1
ATOM 1707 N N . ASN A 1 204 ? 30.207 8.684 -18.397 1.00 41.91 204 ASN A N 1
ATOM 1708 C CA . ASN A 1 204 ? 31.487 8.004 -18.161 1.00 41.91 204 ASN A CA 1
ATOM 1709 C C . ASN A 1 204 ? 31.339 6.560 -17.649 1.00 41.91 204 ASN A C 1
ATOM 1711 O O . ASN A 1 204 ? 32.226 5.736 -17.868 1.00 41.91 204 ASN A O 1
ATOM 1715 N N . TYR A 1 205 ? 30.220 6.205 -17.007 1.00 51.09 205 TYR A N 1
ATOM 1716 C CA . TYR A 1 205 ? 30.020 4.838 -16.515 1.00 51.09 205 TYR A CA 1
ATOM 1717 C C . TYR A 1 205 ? 29.738 3.853 -17.662 1.00 51.09 205 TYR A C 1
ATOM 1719 O O . TYR A 1 205 ? 30.289 2.750 -17.690 1.00 51.09 205 TYR A O 1
ATOM 1727 N N . PHE A 1 206 ? 28.948 4.265 -18.660 1.00 47.00 206 PHE A N 1
ATOM 1728 C CA . PHE A 1 206 ? 28.543 3.396 -19.772 1.00 47.00 206 PHE A CA 1
ATOM 1729 C C . PHE A 1 206 ? 29.633 3.165 -20.827 1.00 47.00 206 PHE A C 1
ATOM 1731 O O . PHE A 1 206 ? 29.571 2.159 -21.529 1.00 47.00 206 PHE A O 1
ATOM 1738 N N . GLN A 1 207 ? 30.652 4.025 -20.908 1.00 48.28 207 GLN A N 1
ATOM 1739 C CA . GLN A 1 207 ? 31.806 3.806 -21.792 1.00 48.28 207 GLN A CA 1
ATOM 1740 C C . GLN A 1 207 ? 32.815 2.787 -21.237 1.00 48.28 207 GLN A C 1
ATOM 1742 O O . GLN A 1 207 ? 33.653 2.302 -21.986 1.00 48.28 207 GLN A O 1
ATOM 1747 N N . SER A 1 208 ? 32.729 2.421 -19.951 1.00 44.88 208 SER A N 1
ATOM 1748 C CA . SER A 1 208 ? 33.664 1.473 -19.318 1.00 44.88 208 SER A CA 1
ATOM 1749 C C . SER A 1 208 ? 33.254 -0.007 -19.418 1.00 44.88 208 SER A C 1
ATOM 1751 O O . SER A 1 208 ? 33.990 -0.876 -18.955 1.00 44.88 208 SER A O 1
ATOM 1753 N N . ILE A 1 209 ? 32.081 -0.301 -20.000 1.00 53.47 209 ILE A N 1
ATOM 1754 C CA . ILE A 1 209 ? 31.484 -1.655 -20.071 1.00 53.47 209 ILE A CA 1
ATOM 1755 C C . ILE A 1 209 ? 31.404 -2.180 -21.529 1.00 53.47 209 ILE A C 1
ATOM 1757 O O . ILE A 1 209 ? 30.694 -3.142 -21.816 1.00 53.47 209 ILE A O 1
ATOM 1761 N N . GLN A 1 210 ? 32.144 -1.584 -22.469 1.00 43.28 210 GLN A N 1
ATOM 1762 C CA . GLN A 1 210 ? 32.363 -2.116 -23.828 1.00 43.28 210 GLN A CA 1
ATOM 1763 C C . GLN A 1 210 ? 33.847 -2.358 -24.076 1.00 43.28 210 GLN A C 1
ATOM 1765 O O . GLN A 1 210 ? 34.143 -3.344 -24.787 1.00 43.28 210 GLN A O 1
#